Protein AF-A0ABD0R7Y5-F1 (afdb_monomer)

Structure (mmCIF, N/CA/C/O backbone):
data_AF-A0ABD0R7Y5-F1
#
_entry.id   AF-A0ABD0R7Y5-F1
#
loop_
_atom_site.group_PDB
_atom_site.id
_atom_site.type_symbol
_atom_site.label_atom_id
_atom_site.label_alt_id
_atom_site.label_comp_id
_atom_site.label_asym_id
_atom_site.label_entity_id
_atom_site.label_seq_id
_atom_site.pdbx_PDB_ins_code
_atom_site.Cartn_x
_atom_site.Cartn_y
_atom_site.Cartn_z
_atom_site.occupancy
_atom_site.B_iso_or_equiv
_atom_site.auth_seq_id
_atom_site.auth_comp_id
_atom_site.auth_asym_id
_atom_site.auth_atom_id
_atom_site.pdbx_PDB_model_num
ATOM 1 N N . MET A 1 1 ? -2.693 22.909 4.724 1.00 31.03 1 MET A N 1
ATOM 2 C CA . MET A 1 1 ? -2.294 21.486 4.750 1.00 31.03 1 MET A CA 1
ATOM 3 C C . MET A 1 1 ? -2.028 21.067 3.319 1.00 31.03 1 MET A C 1
ATOM 5 O O . MET A 1 1 ? -2.955 21.069 2.522 1.00 31.03 1 MET A O 1
ATOM 9 N N . VAL A 1 2 ? -0.765 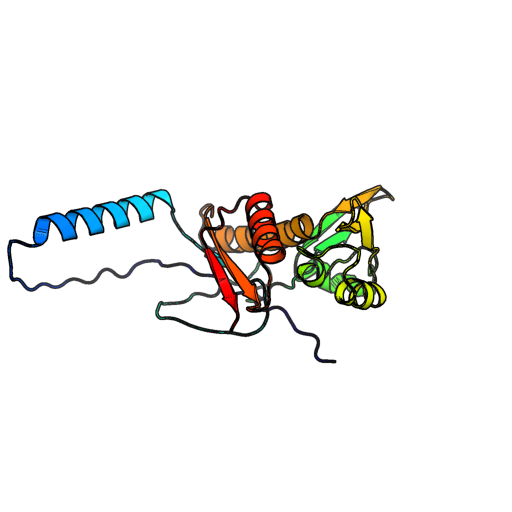20.847 2.959 1.00 23.42 2 VAL A N 1
ATOM 10 C CA . VAL A 1 2 ? -0.391 20.452 1.596 1.00 23.42 2 VAL A CA 1
ATOM 11 C C . VAL A 1 2 ? -0.684 18.961 1.480 1.00 23.42 2 VAL A C 1
ATOM 13 O O . VAL A 1 2 ? -0.036 18.155 2.142 1.00 23.42 2 VAL A O 1
ATOM 16 N N . SER A 1 3 ? -1.711 18.594 0.716 1.00 29.61 3 SER A N 1
ATOM 17 C CA . SER A 1 3 ? -1.984 17.199 0.376 1.00 29.61 3 SER A CA 1
ATOM 18 C C . SER A 1 3 ? -0.812 16.684 -0.459 1.00 29.61 3 SER A C 1
ATOM 20 O O . SER A 1 3 ? -0.701 17.015 -1.640 1.00 29.61 3 SER A O 1
ATOM 22 N N . GLY A 1 4 ? 0.099 15.941 0.166 1.00 29.80 4 GLY A N 1
ATOM 23 C CA . GLY A 1 4 ? 1.242 15.339 -0.511 1.00 29.80 4 GLY A CA 1
ATOM 24 C C . GLY A 1 4 ? 0.761 14.291 -1.507 1.00 29.80 4 GLY A C 1
ATOM 25 O O . GLY A 1 4 ? 0.427 13.173 -1.132 1.00 29.80 4 GLY A O 1
ATOM 26 N N . THR A 1 5 ? 0.692 14.654 -2.784 1.00 31.36 5 THR A N 1
ATOM 27 C CA . THR A 1 5 ? 0.489 13.705 -3.879 1.00 31.36 5 THR A CA 1
ATOM 28 C C . THR A 1 5 ? 1.728 12.826 -4.009 1.00 31.36 5 THR A C 1
ATOM 30 O O . THR A 1 5 ? 2.802 13.317 -4.350 1.00 31.36 5 THR A O 1
ATOM 33 N N . SER A 1 6 ? 1.577 11.532 -3.726 1.00 34.62 6 SER A N 1
ATOM 34 C CA . SER A 1 6 ? 2.588 10.497 -3.972 1.00 34.62 6 SER A CA 1
ATOM 35 C C . SER A 1 6 ? 2.872 10.415 -5.475 1.00 34.62 6 SER A C 1
ATOM 37 O O . SER A 1 6 ? 1.928 10.379 -6.266 1.00 34.62 6 SER A O 1
ATOM 39 N N . CYS A 1 7 ? 4.145 10.438 -5.867 1.00 32.78 7 CYS A N 1
ATOM 40 C CA . CYS A 1 7 ? 4.607 10.511 -7.253 1.00 32.78 7 CYS A CA 1
ATOM 41 C C . CYS A 1 7 ? 5.464 9.274 -7.529 1.00 32.78 7 CYS A C 1
ATOM 43 O O . CYS A 1 7 ? 6.336 8.970 -6.727 1.00 32.78 7 CYS A O 1
ATOM 45 N N . TRP A 1 8 ? 5.210 8.552 -8.621 1.00 34.47 8 TRP A N 1
ATOM 46 C CA . TRP A 1 8 ? 5.805 7.233 -8.833 1.00 34.47 8 TRP A CA 1
ATOM 47 C C . TRP A 1 8 ? 6.742 7.228 -10.022 1.00 34.47 8 TRP A C 1
ATOM 49 O O . TRP A 1 8 ? 6.426 7.778 -11.075 1.00 34.47 8 TRP A O 1
ATOM 59 N N . TRP A 1 9 ? 7.870 6.548 -9.864 1.00 32.97 9 TRP A N 1
ATOM 60 C CA . TRP A 1 9 ? 8.909 6.464 -10.880 1.00 32.97 9 TRP A CA 1
ATOM 61 C C . TRP A 1 9 ? 9.215 5.008 -11.187 1.00 32.97 9 TRP A C 1
ATOM 63 O O . TRP A 1 9 ? 9.206 4.177 -10.284 1.00 32.97 9 TRP A O 1
ATOM 73 N N . PHE A 1 10 ? 9.466 4.735 -12.468 1.00 36.47 10 PHE A N 1
ATOM 74 C CA . PHE A 1 10 ? 9.812 3.428 -13.018 1.00 36.47 10 PHE A CA 1
ATOM 75 C C . PHE A 1 10 ? 11.230 3.456 -13.592 1.00 36.47 10 PHE A C 1
ATOM 77 O O . PHE A 1 10 ? 11.674 4.485 -14.102 1.00 36.47 10 PHE A O 1
ATOM 84 N N . PHE A 1 11 ? 11.914 2.310 -13.553 1.00 39.03 11 PHE A N 1
ATOM 85 C CA . PHE A 1 11 ? 13.245 2.130 -14.137 1.00 39.03 11 PHE A CA 1
ATOM 86 C C . PHE A 1 11 ? 13.217 0.966 -15.118 1.00 39.03 11 PHE A C 1
ATOM 88 O O . PHE A 1 11 ? 12.662 -0.087 -14.815 1.00 39.03 11 PHE A O 1
ATOM 95 N N . THR A 1 12 ? 13.840 1.154 -16.275 1.00 34.69 12 THR A N 1
ATOM 96 C CA . THR A 1 12 ? 14.158 0.090 -17.227 1.00 34.69 12 THR A CA 1
ATOM 97 C C . THR A 1 12 ? 15.485 0.467 -17.877 1.00 34.69 12 THR A C 1
ATOM 99 O O . THR A 1 12 ? 15.561 1.516 -18.516 1.00 34.69 12 THR A O 1
ATOM 102 N N . GLU A 1 13 ? 16.529 -0.342 -17.716 1.00 34.38 13 GLU A N 1
ATOM 103 C CA . GLU A 1 13 ? 17.720 -0.239 -18.565 1.00 34.38 13 GLU A CA 1
ATOM 104 C C . GLU A 1 13 ? 17.516 -1.135 -19.785 1.00 34.38 13 GLU A C 1
ATOM 106 O O . GLU A 1 13 ? 17.575 -2.353 -19.641 1.00 34.38 13 GLU A O 1
ATOM 111 N N . ASP A 1 14 ? 17.306 -0.540 -20.963 1.00 34.53 14 ASP A N 1
ATOM 112 C CA . ASP A 1 14 ? 17.469 -1.232 -22.245 1.00 34.53 14 ASP A CA 1
ATOM 113 C C . ASP A 1 14 ? 18.439 -0.450 -23.158 1.00 34.53 14 ASP A C 1
ATOM 115 O O . ASP A 1 14 ? 18.259 0.734 -23.449 1.00 34.53 14 ASP A O 1
ATOM 119 N N . ASP A 1 15 ? 19.494 -1.180 -23.528 1.00 36.75 15 ASP A N 1
ATOM 120 C CA . ASP A 1 15 ? 20.427 -1.124 -24.657 1.00 36.75 15 ASP A CA 1
ATOM 121 C C . ASP A 1 15 ? 20.880 0.205 -25.292 1.00 36.75 15 ASP A C 1
ATOM 123 O O . ASP A 1 15 ? 20.160 0.881 -26.027 1.00 36.75 15 ASP A O 1
ATOM 127 N N . LYS A 1 16 ? 22.204 0.419 -25.227 1.00 30.75 16 LYS A N 1
ATOM 128 C CA . LYS A 1 16 ? 22.979 0.948 -26.358 1.00 30.75 16 LYS A CA 1
ATOM 129 C C . LYS A 1 16 ? 24.201 0.071 -26.638 1.00 30.75 16 LYS A C 1
ATOM 131 O O . LYS A 1 16 ? 25.134 0.007 -25.843 1.00 30.75 16 LYS A O 1
ATOM 136 N N . LYS A 1 17 ? 24.188 -0.575 -27.808 1.00 40.91 17 LYS A N 1
ATOM 137 C CA . LYS A 1 17 ? 25.394 -0.990 -28.533 1.00 40.91 17 LYS A CA 1
ATOM 138 C C . LYS A 1 17 ? 26.011 0.256 -29.160 1.00 40.91 17 LYS A C 1
ATOM 140 O O . LYS A 1 17 ? 25.342 0.880 -29.973 1.00 40.91 17 LYS A O 1
ATOM 145 N N . GLU A 1 18 ? 27.276 0.538 -28.873 1.00 31.30 18 GLU A N 1
ATOM 146 C CA . GLU A 1 18 ? 28.180 1.099 -29.878 1.00 31.30 18 GLU A CA 1
ATOM 147 C C . GLU A 1 18 ? 29.636 0.785 -29.515 1.00 31.30 18 GLU A C 1
ATOM 149 O O . GLU A 1 18 ? 30.059 0.879 -28.364 1.00 31.30 18 GLU A O 1
ATOM 154 N N . SER A 1 19 ? 30.348 0.293 -30.517 1.00 35.12 19 SER A N 1
ATOM 155 C CA . SER A 1 19 ? 31.744 -0.126 -30.538 1.00 35.12 19 SER A CA 1
ATOM 156 C C . SER A 1 19 ? 32.691 1.073 -30.602 1.00 35.12 19 SER A C 1
ATOM 158 O O . SER A 1 19 ? 32.447 1.965 -31.403 1.00 35.12 19 SER A O 1
ATOM 160 N N . ASP A 1 20 ? 33.808 1.062 -29.864 1.00 35.31 20 ASP A N 1
ATOM 161 C CA . ASP A 1 20 ? 35.137 0.879 -30.475 1.00 35.31 20 ASP A CA 1
ATOM 162 C C . ASP A 1 20 ? 36.317 0.911 -29.481 1.00 35.31 20 ASP A C 1
ATOM 164 O O . ASP A 1 20 ? 36.283 1.519 -28.415 1.00 35.31 20 ASP A O 1
ATOM 168 N N . LYS A 1 21 ? 37.355 0.163 -29.876 1.00 36.22 21 LYS A N 1
ATOM 169 C CA . LYS A 1 21 ? 38.576 -0.276 -29.171 1.00 36.22 21 LYS A CA 1
ATOM 170 C C . LYS A 1 21 ? 39.539 0.841 -28.727 1.00 36.22 21 LYS A C 1
ATOM 172 O O . LYS A 1 21 ? 39.742 1.794 -29.475 1.00 36.22 21 LYS A O 1
ATOM 177 N N . LYS A 1 22 ? 40.362 0.551 -27.701 1.00 29.86 22 LYS A N 1
ATOM 178 C CA . LYS A 1 22 ? 41.829 0.346 -27.849 1.00 29.86 22 LYS A CA 1
ATOM 179 C C . LYS A 1 22 ? 42.480 -0.273 -26.601 1.00 29.86 22 LYS A C 1
ATOM 181 O O . LYS A 1 22 ? 41.845 -0.427 -25.572 1.00 29.86 22 LYS A O 1
ATOM 186 N N . GLU A 1 23 ? 43.711 -0.725 -26.795 1.00 38.16 23 GLU A N 1
ATOM 187 C CA . GLU A 1 23 ? 44.364 -1.927 -26.269 1.00 38.16 23 GLU A CA 1
ATOM 188 C C . GLU A 1 23 ? 45.605 -1.582 -25.423 1.00 38.16 23 GLU A C 1
ATOM 190 O O . GLU A 1 23 ? 46.399 -0.767 -25.879 1.00 38.16 23 GLU A O 1
ATOM 195 N N . SER A 1 24 ? 45.747 -2.223 -24.247 1.00 30.67 24 SER A N 1
ATOM 196 C CA . SER A 1 24 ? 46.958 -2.493 -23.414 1.00 30.67 24 SER A CA 1
ATOM 197 C C . SER A 1 24 ? 46.477 -2.670 -21.954 1.00 30.67 24 SER A C 1
ATOM 199 O O . SER A 1 24 ? 45.794 -1.779 -21.472 1.00 30.67 24 SER A O 1
ATOM 201 N N . ASP A 1 25 ? 46.668 -3.734 -21.167 1.00 36.53 25 ASP A N 1
ATOM 202 C CA . ASP A 1 25 ? 47.783 -4.668 -21.024 1.00 36.53 25 ASP A CA 1
ATOM 203 C C . ASP A 1 25 ? 47.334 -6.036 -20.448 1.00 36.53 25 ASP A C 1
ATOM 205 O O . ASP A 1 25 ? 46.462 -6.165 -19.591 1.00 36.53 25 ASP A O 1
ATOM 209 N N . LYS A 1 26 ? 47.979 -7.104 -20.923 1.00 42.06 26 LYS A N 1
ATOM 210 C CA . LYS A 1 26 ? 47.535 -8.513 -20.881 1.00 42.06 26 LYS A CA 1
ATOM 211 C C . LYS A 1 26 ? 47.783 -9.293 -19.569 1.00 42.06 26 LYS A C 1
ATOM 213 O O . LYS A 1 26 ? 48.017 -10.500 -19.620 1.00 42.06 26 LYS A O 1
ATOM 218 N N . LYS A 1 27 ? 47.741 -8.665 -18.387 1.00 37.62 27 LYS A N 1
ATOM 219 C CA . LYS A 1 27 ? 47.906 -9.393 -17.097 1.00 37.62 27 LYS A CA 1
ATOM 220 C C . LYS A 1 27 ? 46.841 -9.143 -16.020 1.00 37.62 27 LYS A C 1
ATOM 222 O O . LYS A 1 27 ? 46.818 -9.887 -15.044 1.00 37.62 27 LYS A O 1
ATOM 227 N N . GLU A 1 28 ? 45.904 -8.218 -16.232 1.00 45.22 28 GLU A N 1
ATOM 228 C CA . GLU A 1 28 ? 44.695 -8.038 -15.397 1.00 45.22 28 GLU A CA 1
ATOM 229 C C . GLU A 1 28 ? 43.442 -8.734 -15.968 1.00 45.22 28 GLU A C 1
ATOM 231 O O . GLU A 1 28 ? 42.423 -8.867 -15.288 1.00 45.22 28 GLU A O 1
ATOM 236 N N . SER A 1 29 ? 43.546 -9.278 -17.186 1.00 46.25 29 SER A N 1
ATOM 237 C CA . SER A 1 29 ? 42.409 -9.736 -17.995 1.00 46.25 29 SER A CA 1
ATOM 238 C C . SER A 1 29 ? 41.570 -10.850 -17.363 1.00 46.25 29 SER A C 1
ATOM 240 O O . SER A 1 29 ? 40.370 -10.909 -17.590 1.00 46.25 29 SER A O 1
ATOM 242 N N . GLY A 1 30 ? 42.160 -11.727 -16.545 1.00 43.72 30 GLY A N 1
ATOM 243 C CA . GLY A 1 30 ? 41.439 -12.869 -15.969 1.00 43.72 30 GLY A CA 1
ATOM 244 C C . GLY A 1 30 ? 40.433 -12.505 -14.870 1.00 43.72 30 GLY A C 1
ATOM 245 O O . GLY A 1 30 ? 39.438 -13.206 -14.714 1.00 43.72 30 GLY A O 1
ATOM 246 N N . LYS A 1 31 ? 40.677 -11.422 -14.116 1.00 44.25 31 LYS A N 1
ATOM 247 C CA . LYS A 1 31 ? 39.781 -10.963 -13.035 1.00 44.25 31 LYS A CA 1
ATOM 248 C C . LYS A 1 31 ? 38.692 -10.028 -13.552 1.00 44.25 31 LYS A C 1
ATOM 250 O O . LYS A 1 31 ? 37.565 -10.071 -13.069 1.00 44.25 31 LYS A O 1
ATOM 255 N N . GLU A 1 32 ? 39.022 -9.208 -14.545 1.00 53.88 32 GLU A N 1
ATOM 256 C CA . GLU A 1 32 ? 38.047 -8.348 -15.216 1.00 53.88 32 GLU A CA 1
ATOM 257 C C . GLU A 1 32 ? 37.047 -9.178 -16.023 1.00 53.88 32 GLU A C 1
ATOM 259 O O . GLU A 1 32 ? 35.838 -9.001 -15.903 1.00 53.88 32 GLU A O 1
ATOM 264 N N . GLU A 1 33 ? 37.528 -10.150 -16.797 1.00 56.53 33 GLU A N 1
ATOM 265 C CA . GLU A 1 33 ? 36.671 -10.971 -17.649 1.00 56.53 33 GLU A CA 1
ATOM 266 C C . GLU A 1 33 ? 35.751 -11.886 -16.827 1.00 56.53 33 GLU A C 1
ATOM 268 O O . GLU A 1 33 ? 34.598 -12.071 -17.211 1.00 56.53 33 GLU A O 1
ATOM 273 N N . SER A 1 34 ? 36.194 -12.387 -15.662 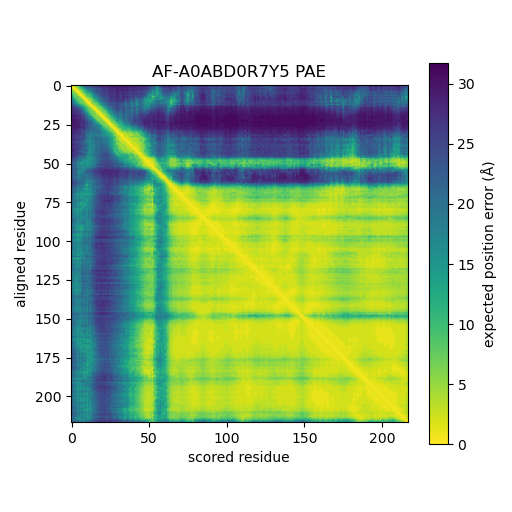1.00 53.38 34 SER A N 1
ATOM 274 C CA . SER A 1 34 ? 35.329 -13.124 -14.726 1.00 53.38 34 SER A CA 1
ATOM 275 C C . SER A 1 34 ? 34.261 -12.232 -14.098 1.00 53.38 34 SER A C 1
ATOM 277 O O . SER A 1 34 ? 33.113 -12.657 -13.993 1.00 53.38 34 SER A O 1
ATOM 279 N N . TYR A 1 35 ? 34.612 -10.990 -13.750 1.00 62.66 35 TYR A N 1
ATOM 280 C CA . TYR A 1 35 ? 33.683 -10.010 -13.191 1.00 62.66 35 TYR A CA 1
ATOM 281 C C . TYR A 1 35 ? 32.591 -9.626 -14.197 1.00 62.66 35 TYR A C 1
ATOM 283 O O . TYR A 1 35 ? 31.408 -9.708 -13.877 1.00 62.66 35 TYR A O 1
ATOM 291 N N . TYR A 1 36 ? 32.953 -9.320 -15.449 1.00 57.78 36 TYR A N 1
ATOM 292 C CA . TYR A 1 36 ? 31.971 -9.027 -16.501 1.00 57.78 36 TYR A CA 1
ATOM 293 C C . TYR A 1 36 ? 31.122 -10.251 -16.884 1.00 57.78 36 TYR A C 1
ATOM 295 O O . TYR A 1 36 ? 29.976 -10.100 -17.316 1.00 57.78 36 TYR A O 1
ATOM 303 N N . LYS A 1 37 ? 31.646 -11.474 -16.720 1.00 55.09 37 LYS A N 1
ATOM 304 C CA . LYS A 1 37 ? 30.872 -12.715 -16.893 1.00 55.09 37 LYS A CA 1
ATOM 305 C C . LYS A 1 37 ? 29.881 -12.926 -15.753 1.00 55.09 37 LYS A C 1
ATOM 307 O O . LYS A 1 37 ? 28.731 -13.254 -16.025 1.00 55.09 37 LYS A O 1
ATOM 312 N N . GLU A 1 38 ? 30.301 -12.712 -14.508 1.00 59.19 38 GLU A N 1
ATOM 313 C CA . GLU A 1 38 ? 29.428 -12.769 -13.333 1.00 59.19 38 GLU A CA 1
ATOM 314 C C . GLU A 1 38 ? 28.364 -11.672 -13.362 1.00 59.19 38 GLU A C 1
ATOM 316 O O . GLU A 1 38 ? 27.210 -11.963 -13.063 1.00 59.19 38 GLU A O 1
ATOM 321 N N . GLU A 1 39 ? 28.686 -10.446 -13.783 1.00 60.38 39 GLU A N 1
ATOM 322 C CA . GLU A 1 39 ? 27.694 -9.380 -13.966 1.00 60.38 39 GLU A CA 1
ATOM 323 C C . GLU A 1 39 ? 26.684 -9.710 -15.064 1.00 60.38 39 GLU A C 1
ATOM 325 O O . GLU A 1 39 ? 25.483 -9.549 -14.848 1.00 60.38 39 GLU A O 1
ATOM 330 N N . ARG A 1 40 ? 27.129 -10.213 -16.225 1.00 57.91 40 ARG A N 1
ATOM 331 C CA . ARG A 1 40 ? 26.213 -10.657 -17.290 1.00 57.91 40 ARG A CA 1
ATOM 332 C C . ARG A 1 40 ? 25.327 -11.810 -16.832 1.00 57.91 40 ARG A C 1
ATOM 334 O O . ARG A 1 40 ? 24.125 -11.761 -17.062 1.00 57.91 40 ARG A O 1
ATOM 341 N N . TYR A 1 41 ? 25.895 -12.787 -16.131 1.00 57.62 41 TYR A N 1
ATOM 342 C CA . TYR A 1 41 ? 25.150 -13.913 -15.570 1.00 57.62 41 TYR A CA 1
ATOM 343 C C . TYR A 1 41 ? 24.145 -13.449 -14.506 1.00 57.62 41 TYR A C 1
ATOM 345 O O . TYR A 1 41 ? 22.991 -13.865 -14.498 1.00 57.62 41 TYR A O 1
ATOM 353 N N . ARG A 1 42 ? 24.535 -12.501 -13.649 1.00 57.12 42 ARG A N 1
ATOM 354 C CA . ARG A 1 42 ? 23.648 -11.880 -12.660 1.00 57.12 42 ARG A CA 1
ATOM 355 C C . ARG A 1 42 ? 22.549 -11.051 -13.331 1.00 57.12 42 ARG A C 1
ATOM 357 O O . ARG A 1 42 ? 21.419 -11.071 -12.858 1.00 57.12 42 ARG A O 1
ATOM 364 N N . LYS A 1 43 ? 22.837 -10.381 -14.450 1.00 52.91 43 LYS A N 1
ATOM 365 C CA . LYS A 1 43 ? 21.851 -9.643 -15.255 1.00 52.91 43 LYS A CA 1
ATOM 366 C C . LYS A 1 43 ? 20.858 -10.586 -15.947 1.00 52.91 43 LYS A C 1
ATOM 368 O O . LYS A 1 43 ? 19.664 -10.303 -15.935 1.00 52.91 43 LYS A O 1
ATOM 373 N N . GLU A 1 44 ? 21.313 -11.732 -16.455 1.00 57.09 44 GLU A N 1
ATOM 374 C CA . GLU A 1 44 ? 20.438 -12.797 -16.972 1.00 57.09 44 GLU A CA 1
ATOM 375 C C . GLU A 1 44 ? 19.565 -13.427 -15.874 1.00 57.09 44 GLU A C 1
ATOM 377 O O . GLU A 1 44 ? 18.389 -13.691 -16.110 1.00 57.09 44 GLU A O 1
ATOM 382 N N . ILE A 1 45 ? 20.100 -13.615 -14.661 1.00 58.47 45 ILE A N 1
ATOM 383 C CA . ILE A 1 45 ? 19.363 -14.202 -13.527 1.00 58.47 45 ILE A CA 1
ATOM 384 C C . ILE A 1 45 ? 18.299 -13.252 -12.966 1.00 58.47 45 ILE A C 1
ATOM 386 O O . ILE A 1 45 ? 17.214 -13.689 -12.578 1.00 58.47 45 ILE A O 1
ATOM 390 N N . VAL A 1 46 ? 18.608 -11.958 -12.876 1.00 60.28 46 VAL A N 1
ATOM 391 C CA . VAL A 1 46 ? 17.727 -10.964 -12.245 1.00 60.28 46 VAL A CA 1
ATOM 392 C C . VAL A 1 46 ? 16.702 -10.408 -13.250 1.00 60.28 46 VAL A C 1
ATOM 394 O O . VAL A 1 46 ? 15.595 -10.026 -12.865 1.00 60.28 46 VAL A O 1
ATOM 397 N N . GLY A 1 47 ? 17.006 -10.426 -14.550 1.00 67.38 47 GLY A N 1
ATOM 398 C CA . GLY A 1 47 ? 16.123 -9.884 -15.581 1.00 67.38 47 GLY A CA 1
ATOM 399 C C . GLY A 1 47 ? 15.913 -8.372 -15.435 1.00 67.38 47 GLY A C 1
ATOM 400 O O . GLY A 1 47 ? 16.732 -7.661 -14.853 1.00 67.38 47 GLY A O 1
ATOM 401 N N . THR A 1 48 ? 14.812 -7.850 -15.982 1.00 74.81 48 THR A N 1
ATOM 402 C CA . THR A 1 48 ? 14.498 -6.417 -15.884 1.00 74.81 48 THR A CA 1
ATOM 403 C C . THR A 1 48 ? 14.079 -6.050 -14.464 1.00 74.81 48 THR A C 1
ATOM 405 O O . THR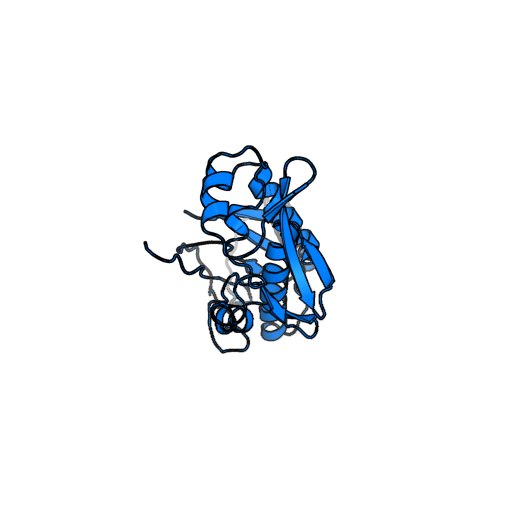 A 1 48 ? 13.058 -6.524 -13.965 1.00 74.81 48 THR A O 1
ATOM 408 N N . VAL A 1 49 ? 14.869 -5.180 -13.835 1.00 75.94 49 VAL A N 1
ATOM 409 C CA . VAL A 1 49 ? 14.588 -4.605 -12.518 1.00 75.94 49 VAL A CA 1
ATOM 410 C C . VAL A 1 49 ? 13.853 -3.289 -12.698 1.00 75.94 49 VAL A C 1
ATOM 412 O O . VAL A 1 49 ? 14.326 -2.416 -13.424 1.00 75.94 49 VAL A O 1
ATOM 415 N N . ILE A 1 50 ? 12.738 -3.130 -11.991 1.00 77.50 50 ILE A N 1
ATOM 416 C CA . ILE A 1 50 ? 12.041 -1.845 -11.899 1.00 77.50 50 ILE A CA 1
ATOM 417 C C . ILE A 1 50 ? 12.382 -1.168 -10.575 1.00 77.50 50 ILE A C 1
ATOM 419 O O . ILE A 1 50 ? 12.403 -1.807 -9.530 1.00 77.50 50 ILE A O 1
ATOM 423 N N . GLY A 1 51 ? 12.649 0.131 -10.576 1.00 76.50 51 GLY A N 1
ATOM 424 C CA . GLY A 1 51 ? 12.551 0.900 -9.340 1.00 76.50 51 GLY A CA 1
ATOM 425 C C . GLY A 1 51 ? 11.114 1.372 -9.178 1.00 76.50 51 GLY A C 1
ATOM 426 O O . GLY A 1 51 ? 10.465 1.686 -10.171 1.00 76.50 51 GLY A O 1
ATOM 427 N N . ILE A 1 52 ? 10.620 1.357 -7.949 1.00 73.56 52 ILE A N 1
ATOM 428 C CA . ILE A 1 52 ? 9.289 1.813 -7.574 1.00 73.56 52 ILE A CA 1
ATOM 429 C C . ILE A 1 52 ? 9.488 2.845 -6.473 1.00 73.56 52 ILE A C 1
ATOM 431 O O . ILE A 1 52 ? 9.929 2.509 -5.370 1.00 73.56 52 ILE A O 1
ATOM 435 N N . ASP A 1 53 ? 9.187 4.101 -6.790 1.00 74.31 53 ASP A N 1
ATOM 436 C CA . ASP A 1 53 ? 9.202 5.159 -5.786 1.00 74.31 53 ASP A CA 1
ATOM 437 C C . ASP A 1 53 ? 7.931 5.094 -4.937 1.00 74.31 53 ASP A C 1
ATOM 439 O O . ASP A 1 53 ? 6.844 5.348 -5.443 1.00 74.31 53 ASP A O 1
ATOM 443 N N . LEU A 1 54 ? 8.067 4.724 -3.666 1.00 61.12 54 LEU A N 1
ATOM 444 C CA . LEU A 1 54 ? 6.970 4.587 -2.717 1.00 61.12 54 LEU A CA 1
ATOM 445 C C . LEU A 1 54 ? 6.745 5.868 -1.892 1.00 61.12 54 LEU A C 1
ATOM 447 O O . LEU A 1 54 ? 6.056 5.797 -0.870 1.00 61.12 54 LEU A O 1
ATOM 451 N N . GLY A 1 55 ? 7.274 7.039 -2.281 1.00 43.88 55 GLY A N 1
ATOM 452 C CA . GLY A 1 55 ? 7.028 8.307 -1.580 1.00 43.88 55 GLY A CA 1
ATOM 453 C C . GLY A 1 55 ? 7.157 9.606 -2.377 1.00 43.88 55 GLY A C 1
ATOM 454 O O . GLY A 1 55 ? 6.797 9.685 -3.547 1.00 43.88 55 GLY A O 1
ATOM 455 N N . THR A 1 56 ? 7.434 10.694 -1.657 1.00 38.84 56 THR A N 1
ATOM 456 C CA . THR A 1 56 ? 7.153 12.071 -2.092 1.00 38.84 56 THR A CA 1
ATOM 457 C C . THR A 1 56 ? 8.442 12.847 -2.314 1.00 38.84 56 THR A C 1
ATOM 459 O O . THR A 1 56 ? 9.054 13.294 -1.348 1.00 38.84 56 THR A O 1
ATOM 462 N N . THR A 1 57 ? 8.692 13.171 -3.588 1.00 30.92 57 THR A N 1
ATOM 463 C CA . THR A 1 57 ? 9.565 14.252 -4.100 1.00 30.92 57 THR A CA 1
ATOM 464 C C . THR A 1 57 ? 10.988 13.815 -4.506 1.00 30.92 57 THR A C 1
ATOM 466 O O . THR A 1 57 ? 11.893 13.758 -3.691 1.00 30.92 57 THR A O 1
ATOM 469 N N . TYR A 1 58 ? 11.126 13.548 -5.817 1.00 28.83 58 TYR A N 1
ATOM 470 C CA . TYR A 1 58 ? 12.287 13.549 -6.739 1.00 28.83 58 TYR A CA 1
ATOM 471 C C . TYR A 1 58 ? 13.731 13.353 -6.217 1.00 28.83 58 TYR A C 1
ATOM 473 O O . TYR A 1 58 ? 14.191 14.144 -5.402 1.00 28.83 58 TYR A O 1
ATOM 481 N N . SER A 1 59 ? 14.516 12.463 -6.870 1.00 26.53 59 SER A N 1
ATOM 482 C CA . SER A 1 59 ? 15.971 12.624 -7.171 1.00 26.53 59 SER A CA 1
ATOM 483 C C . SER A 1 59 ? 16.559 11.540 -8.119 1.00 26.53 59 SER A C 1
ATOM 485 O O . SER A 1 59 ? 16.013 10.450 -8.233 1.00 26.53 59 SER A O 1
ATOM 487 N N . TRP A 1 60 ? 17.671 11.869 -8.807 1.00 27.09 60 TRP A N 1
ATOM 488 C CA . TRP A 1 60 ? 18.223 11.351 -10.094 1.00 27.09 60 TRP A CA 1
ATOM 489 C C . TRP A 1 60 ? 19.580 10.607 -9.979 1.00 27.09 60 TRP A C 1
ATOM 491 O O . TRP A 1 60 ? 20.365 11.016 -9.130 1.00 27.09 60 TRP A O 1
ATOM 501 N N . VAL A 1 61 ? 19.926 9.677 -10.912 1.00 24.12 61 VAL A N 1
ATOM 502 C CA . VAL A 1 61 ? 21.306 9.361 -11.429 1.00 24.12 61 VAL A CA 1
ATOM 503 C C . VAL A 1 61 ? 21.259 8.799 -12.884 1.00 24.12 61 VAL A C 1
ATOM 505 O O . VAL A 1 61 ? 20.290 8.147 -13.258 1.00 24.12 61 VAL A O 1
ATOM 508 N N . HIS A 1 62 ? 22.301 9.075 -13.694 1.00 28.42 62 HIS A N 1
ATOM 509 C CA . HIS A 1 62 ? 22.514 8.795 -15.133 1.00 28.42 62 HIS A CA 1
ATOM 510 C C . HIS A 1 62 ? 21.988 7.457 -15.708 1.00 28.42 62 HIS A C 1
ATOM 512 O O . HIS A 1 62 ? 22.537 6.390 -15.455 1.00 28.42 62 HIS A O 1
ATOM 518 N N . GLY A 1 63 ? 21.020 7.582 -16.621 1.00 38.88 63 GLY A N 1
ATOM 519 C CA . GLY A 1 63 ? 20.485 6.573 -17.541 1.00 38.88 63 GLY A CA 1
ATOM 520 C C . GLY A 1 63 ? 19.328 7.200 -18.336 1.00 38.88 63 GLY A C 1
ATOM 521 O O . GLY A 1 63 ? 18.803 8.235 -17.919 1.00 38.88 63 GLY A O 1
ATOM 522 N N . ILE A 1 64 ? 18.915 6.641 -19.483 1.00 45.22 64 ILE A N 1
ATOM 523 C CA . ILE A 1 64 ? 17.675 7.104 -20.140 1.00 45.22 64 ILE A CA 1
ATOM 524 C C . ILE A 1 64 ? 16.500 6.584 -19.306 1.00 45.22 64 ILE A C 1
ATOM 526 O O . ILE A 1 64 ? 16.051 5.454 -19.475 1.00 45.22 64 ILE A O 1
ATOM 530 N N . ILE A 1 65 ? 16.024 7.405 -18.371 1.00 56.91 65 ILE A N 1
ATOM 531 C CA . ILE A 1 65 ? 14.874 7.076 -17.528 1.00 56.91 65 ILE A CA 1
ATOM 532 C C . ILE A 1 65 ? 13.608 7.214 -18.370 1.00 56.91 65 ILE A C 1
ATOM 534 O O . ILE A 1 65 ? 13.286 8.304 -18.852 1.00 56.91 65 ILE A O 1
ATOM 538 N N . LYS A 1 66 ? 12.861 6.117 -18.521 1.00 65.12 66 LYS A N 1
ATOM 539 C CA . LYS A 1 66 ? 11.533 6.148 -19.131 1.00 65.12 66 LYS A CA 1
ATOM 540 C C . LYS A 1 66 ? 10.463 5.950 -18.067 1.00 65.12 66 LYS A C 1
ATOM 542 O O . LYS A 1 66 ? 10.309 4.875 -17.502 1.00 65.12 66 LYS A O 1
ATOM 547 N N . ILE A 1 67 ? 9.716 7.020 -17.813 1.00 72.88 67 ILE A N 1
ATOM 548 C CA . ILE A 1 67 ? 8.580 7.003 -16.894 1.00 72.88 67 ILE A CA 1
ATOM 549 C C . ILE A 1 67 ? 7.422 6.297 -17.597 1.00 72.88 67 ILE A C 1
ATOM 551 O O . ILE A 1 67 ? 6.958 6.760 -18.643 1.00 72.88 67 ILE A O 1
ATOM 555 N N . ILE A 1 68 ? 6.976 5.180 -17.032 1.00 76.44 68 ILE A N 1
ATOM 556 C CA . ILE A 1 68 ? 5.878 4.390 -17.584 1.00 76.44 68 ILE A CA 1
ATOM 557 C C . ILE A 1 68 ? 4.558 5.036 -17.160 1.00 76.44 68 ILE A C 1
ATOM 559 O O . ILE A 1 68 ? 4.328 5.281 -15.977 1.00 76.44 68 ILE A O 1
ATOM 563 N N . ALA A 1 69 ? 3.710 5.348 -18.137 1.00 80.00 69 ALA A N 1
ATOM 564 C CA . ALA A 1 69 ? 2.358 5.819 -17.876 1.00 80.00 69 ALA A CA 1
ATOM 565 C C . ALA A 1 69 ? 1.446 4.636 -17.522 1.00 80.00 69 ALA A C 1
ATOM 567 O O . ALA A 1 69 ? 1.597 3.547 -18.075 1.00 80.00 69 ALA A O 1
ATOM 568 N N . ASN A 1 70 ? 0.500 4.860 -16.613 1.00 81.12 70 ASN A N 1
ATOM 569 C CA . ASN A 1 70 ? -0.541 3.897 -16.290 1.00 81.12 70 ASN A CA 1
ATOM 570 C C . ASN A 1 70 ? -1.577 3.783 -17.424 1.00 81.12 70 ASN A C 1
ATOM 572 O O . ASN A 1 70 ? -1.490 4.449 -18.458 1.00 81.12 70 ASN A O 1
ATOM 576 N N . ASP A 1 71 ? -2.575 2.932 -17.218 1.00 83.50 71 ASP A N 1
ATOM 577 C CA . ASP A 1 71 ? -3.690 2.690 -18.141 1.00 83.50 71 ASP A CA 1
ATOM 578 C C . ASP A 1 71 ? -4.536 3.937 -18.460 1.00 83.50 71 ASP A C 1
ATOM 580 O O . ASP A 1 71 ? -5.220 3.958 -19.480 1.00 83.50 71 ASP A O 1
ATOM 584 N N . GLN A 1 72 ? -4.465 4.984 -17.634 1.00 80.75 72 GLN A N 1
ATOM 585 C CA . GLN A 1 72 ? -5.100 6.286 -17.866 1.00 80.75 72 GLN A CA 1
ATOM 586 C C . GLN A 1 72 ? -4.165 7.309 -18.537 1.00 80.75 72 GLN A C 1
ATOM 588 O O . GLN A 1 72 ? -4.541 8.463 -18.727 1.00 80.75 72 GLN A O 1
ATOM 593 N N . GLY A 1 73 ? -2.934 6.921 -18.887 1.00 82.56 73 GLY A N 1
ATOM 594 C CA . GLY A 1 73 ? -1.923 7.822 -19.446 1.00 82.56 73 GLY A CA 1
ATOM 595 C C . GLY A 1 73 ? -1.214 8.694 -18.403 1.00 82.56 73 GLY A C 1
ATOM 596 O O . GLY A 1 73 ? -0.361 9.510 -18.764 1.00 82.56 73 GLY A O 1
ATOM 597 N N . ASN A 1 74 ? -1.505 8.510 -17.112 1.00 78.06 74 ASN A N 1
ATOM 598 C CA . ASN A 1 74 ? -0.870 9.255 -16.031 1.00 78.06 74 ASN A CA 1
ATOM 599 C C . ASN A 1 74 ? 0.478 8.631 -15.675 1.00 78.06 74 ASN A C 1
ATOM 601 O O . ASN A 1 74 ? 0.609 7.422 -15.513 1.00 78.06 74 ASN A O 1
ATOM 605 N N . ARG A 1 75 ? 1.495 9.466 -15.468 1.00 80.75 75 ARG A N 1
ATOM 606 C CA . ARG A 1 75 ? 2.822 9.024 -14.999 1.00 80.75 75 ARG A CA 1
ATOM 607 C C . ARG A 1 75 ? 2.882 8.768 -13.490 1.00 80.75 75 ARG A C 1
ATOM 609 O O . ARG A 1 75 ? 3.928 8.418 -12.967 1.00 80.75 75 ARG A O 1
ATOM 616 N N . ILE A 1 76 ? 1.772 8.993 -12.793 1.00 81.00 76 ILE A N 1
ATOM 617 C CA . ILE A 1 76 ? 1.633 8.934 -11.341 1.00 81.00 76 ILE A CA 1
ATOM 618 C C . ILE A 1 76 ? 0.324 8.204 -11.047 1.00 81.00 76 ILE A C 1
ATOM 620 O O . ILE A 1 76 ? -0.717 8.616 -11.549 1.00 81.00 76 ILE A O 1
ATOM 624 N N . THR A 1 77 ? 0.364 7.171 -10.207 1.00 81.75 77 THR A N 1
ATOM 625 C CA . THR A 1 77 ? -0.814 6.379 -9.822 1.00 81.75 77 THR A CA 1
ATOM 626 C C . THR A 1 77 ? -1.108 6.559 -8.334 1.00 81.75 77 THR A C 1
ATOM 628 O O . THR A 1 77 ? -0.369 6.023 -7.530 1.00 81.75 77 THR A O 1
ATOM 631 N N . PRO A 1 78 ? -2.159 7.262 -7.896 1.00 88.56 78 PRO A N 1
ATOM 632 C CA . PRO A 1 78 ? -2.407 7.506 -6.469 1.00 88.56 78 PRO A CA 1
ATOM 633 C C . PRO A 1 78 ? -2.287 6.251 -5.572 1.00 88.56 78 PRO A C 1
ATOM 635 O O . PRO A 1 78 ? -2.776 5.188 -5.944 1.00 88.56 78 PRO A O 1
ATOM 638 N N . SER A 1 79 ? -1.708 6.375 -4.366 1.00 90.31 79 SER A N 1
ATOM 639 C CA . SER A 1 79 ? -1.635 5.314 -3.333 1.00 90.31 79 SER A CA 1
ATOM 640 C C . SER A 1 79 ? -3.002 4.980 -2.712 1.00 90.31 79 SER A C 1
ATOM 642 O O . SER A 1 79 ? -3.176 5.068 -1.498 1.00 90.31 79 SER A O 1
ATOM 644 N N . TYR A 1 80 ? -3.994 4.671 -3.541 1.00 94.75 80 TYR A N 1
ATOM 645 C CA . TYR A 1 80 ? -5.380 4.472 -3.143 1.00 94.75 80 TYR A CA 1
ATOM 646 C C . TYR A 1 80 ? -5.794 3.047 -3.472 1.00 94.75 80 TYR A C 1
ATOM 648 O O . TYR A 1 80 ? -5.558 2.564 -4.581 1.00 94.75 80 TYR A O 1
ATOM 656 N N . VAL A 1 81 ? -6.429 2.389 -2.511 1.00 95.19 81 VAL A N 1
ATOM 657 C CA . VAL A 1 81 ? -7.031 1.066 -2.667 1.00 95.19 81 VAL A CA 1
ATOM 658 C C . VAL A 1 81 ? -8.441 1.147 -2.135 1.00 95.19 81 VAL A C 1
ATOM 660 O O . VAL A 1 81 ? -8.659 1.654 -1.040 1.00 95.19 81 VAL A O 1
ATOM 663 N N . ALA A 1 82 ? -9.402 0.634 -2.882 1.00 96.19 82 ALA A N 1
ATOM 664 C CA . ALA A 1 82 ? -10.773 0.630 -2.428 1.00 96.19 82 ALA A CA 1
ATOM 665 C C . ALA A 1 82 ? -11.524 -0.606 -2.902 1.00 96.19 82 ALA A C 1
ATOM 667 O O . ALA A 1 82 ? -11.126 -1.256 -3.868 1.00 96.19 82 ALA A O 1
ATOM 668 N N . PHE A 1 83 ? -12.619 -0.921 -2.224 1.00 95.00 83 PHE A N 1
ATOM 669 C CA . PHE A 1 83 ? -13.494 -2.026 -2.596 1.00 95.00 83 PHE A CA 1
ATOM 670 C C . PHE A 1 83 ? -14.885 -1.496 -2.922 1.00 95.00 83 PHE A C 1
ATOM 672 O O . PHE A 1 83 ? -15.412 -0.624 -2.227 1.00 95.00 83 PHE A O 1
ATOM 679 N N . THR A 1 84 ? -15.466 -1.978 -4.017 1.00 93.00 84 THR A N 1
ATOM 680 C CA . THR A 1 84 ? -16.846 -1.649 -4.387 1.00 93.00 84 THR A CA 1
ATOM 681 C C . THR A 1 84 ? -17.825 -2.509 -3.591 1.00 93.00 84 THR A C 1
ATOM 683 O O . THR A 1 84 ? -17.476 -3.580 -3.099 1.00 93.00 84 THR A O 1
ATOM 686 N N . ALA A 1 85 ? -19.098 -2.106 -3.536 1.00 89.44 85 ALA A N 1
ATOM 687 C CA . ALA A 1 85 ? -20.151 -2.902 -2.893 1.00 89.44 85 ALA A CA 1
ATOM 688 C C . ALA A 1 85 ? -20.323 -4.311 -3.506 1.00 89.44 85 ALA A C 1
ATOM 690 O O . ALA A 1 85 ? -20.835 -5.216 -2.848 1.00 89.44 85 ALA A O 1
ATOM 691 N N . LYS A 1 86 ? -19.879 -4.503 -4.757 1.00 89.81 86 LYS A N 1
ATOM 692 C CA . LYS A 1 86 ? -19.880 -5.792 -5.469 1.00 89.81 86 LYS A CA 1
ATOM 693 C C . LYS A 1 86 ? -18.630 -6.641 -5.189 1.00 89.81 86 LYS A C 1
ATOM 695 O O . LYS A 1 86 ? -18.530 -7.749 -5.701 1.00 89.81 86 LYS A O 1
ATOM 700 N N . GLY A 1 87 ? -17.685 -6.113 -4.415 1.00 90.12 87 GLY A N 1
ATOM 701 C CA . GLY A 1 87 ? -16.418 -6.750 -4.066 1.00 90.12 87 GLY A CA 1
ATOM 702 C C . GLY A 1 87 ? -15.320 -6.661 -5.115 1.00 90.12 87 GLY A C 1
ATOM 703 O O . GLY A 1 87 ? -14.329 -7.386 -5.054 1.00 90.12 87 GLY A O 1
ATOM 704 N N . GLU A 1 88 ? -15.458 -5.734 -6.059 1.00 92.88 88 GLU A N 1
ATOM 705 C CA . GLU A 1 88 ? -14.376 -5.403 -6.978 1.00 92.88 88 GLU A CA 1
ATOM 706 C C . GLU A 1 88 ? -13.326 -4.545 -6.267 1.00 92.88 88 GLU A C 1
ATOM 708 O O . GLU A 1 88 ? -13.661 -3.576 -5.581 1.00 92.88 88 GLU A O 1
ATOM 713 N N . ARG A 1 89 ? -12.049 -4.890 -6.444 1.00 94.88 89 ARG A N 1
ATOM 714 C CA . ARG A 1 89 ? -10.925 -4.124 -5.907 1.00 94.88 89 ARG A CA 1
ATOM 715 C C . ARG A 1 89 ? -10.465 -3.082 -6.922 1.00 94.88 89 ARG A C 1
ATOM 717 O O . ARG A 1 89 ? -9.988 -3.435 -7.996 1.00 94.88 89 ARG A O 1
ATOM 724 N N . LEU A 1 90 ? -10.517 -1.818 -6.526 1.00 94.69 90 LEU A N 1
ATOM 725 C CA . LEU A 1 90 ? -10.014 -0.675 -7.280 1.00 94.69 90 LEU A CA 1
ATOM 726 C C . LEU A 1 90 ? -8.679 -0.212 -6.695 1.00 94.69 90 LEU A C 1
ATOM 728 O O . LEU A 1 90 ? -8.502 -0.189 -5.477 1.00 94.69 90 LEU A O 1
ATOM 732 N N . ILE A 1 91 ? -7.736 0.169 -7.556 1.00 93.69 91 ILE A N 1
ATOM 733 C CA . ILE A 1 91 ? -6.408 0.657 -7.161 1.00 93.69 91 ILE A CA 1
ATOM 734 C C . ILE A 1 91 ? -6.056 1.866 -8.032 1.00 93.69 91 ILE A C 1
ATOM 736 O O . ILE A 1 91 ? -6.362 1.877 -9.225 1.00 93.69 91 ILE A O 1
ATOM 740 N N . GLY A 1 92 ? -5.408 2.880 -7.460 1.00 92.25 92 GLY A N 1
ATOM 741 C CA . GLY A 1 92 ? -4.960 4.052 -8.208 1.00 92.25 92 GLY A CA 1
ATOM 742 C C . GLY A 1 92 ? -6.063 5.078 -8.440 1.00 92.25 92 GLY A C 1
ATOM 743 O O . GLY A 1 92 ? -6.847 5.388 -7.540 1.00 92.25 92 GLY A O 1
ATOM 744 N N . ASP A 1 93 ? -6.124 5.609 -9.661 1.00 90.31 93 ASP A N 1
ATOM 745 C CA . ASP A 1 93 ? -7.064 6.666 -10.047 1.00 90.31 93 ASP A CA 1
ATOM 746 C C . ASP A 1 93 ? -8.529 6.254 -9.821 1.00 90.31 93 ASP A C 1
ATOM 748 O O . ASP A 1 93 ? -9.315 7.025 -9.272 1.00 90.31 93 ASP A O 1
ATOM 752 N N . ALA A 1 94 ? -8.883 5.002 -10.137 1.00 91.69 94 ALA A N 1
ATOM 753 C CA . ALA A 1 94 ? -10.231 4.473 -9.924 1.00 91.69 94 ALA A CA 1
ATOM 754 C C . ALA A 1 94 ? -10.650 4.496 -8.441 1.00 91.69 94 ALA A C 1
ATOM 756 O O . ALA A 1 94 ? -11.776 4.874 -8.122 1.00 91.69 94 ALA A O 1
ATOM 757 N N . ALA A 1 95 ? -9.737 4.145 -7.528 1.00 93.38 95 ALA A N 1
ATOM 758 C CA . ALA A 1 95 ? -9.999 4.179 -6.090 1.00 93.38 95 ALA A CA 1
ATOM 759 C C . ALA A 1 95 ? -10.101 5.619 -5.563 1.00 93.38 95 ALA A C 1
ATOM 761 O O . ALA A 1 95 ? -10.988 5.927 -4.770 1.00 93.38 95 ALA A O 1
ATOM 762 N N . LYS A 1 96 ? -9.235 6.522 -6.041 1.00 92.56 96 LYS A N 1
ATOM 763 C CA . LYS A 1 96 ? -9.264 7.942 -5.661 1.00 92.56 96 LYS A CA 1
ATOM 764 C C . LYS A 1 96 ? -10.571 8.623 -6.077 1.00 92.56 96 LYS A C 1
ATOM 766 O O . LYS A 1 96 ? -11.131 9.390 -5.297 1.00 92.56 96 LYS A O 1
ATOM 771 N N . ASN A 1 97 ? -11.073 8.324 -7.273 1.00 92.81 97 ASN A N 1
ATOM 772 C CA . ASN A 1 97 ? -12.272 8.962 -7.823 1.00 92.81 97 ASN A CA 1
ATOM 773 C C . ASN A 1 97 ? -13.551 8.648 -7.033 1.00 92.81 97 ASN A C 1
ATOM 775 O O . ASN A 1 97 ? -14.485 9.444 -7.058 1.00 92.81 97 ASN A O 1
ATOM 779 N N . GLN A 1 98 ? -13.598 7.526 -6.309 1.00 91.44 98 GLN A N 1
ATOM 780 C CA . GLN A 1 98 ? -14.767 7.156 -5.507 1.00 91.44 98 GLN A CA 1
ATOM 781 C C . GLN A 1 98 ? -14.681 7.567 -4.030 1.00 91.44 98 GLN A C 1
ATOM 783 O O . GLN A 1 98 ? -15.622 7.299 -3.283 1.00 91.44 98 GLN A O 1
ATOM 788 N N . LEU A 1 99 ? -13.598 8.225 -3.596 1.00 90.94 99 LEU A N 1
ATOM 789 C CA . LEU A 1 99 ? -13.376 8.594 -2.191 1.00 90.94 99 LEU A CA 1
ATOM 790 C C . LEU A 1 99 ? -14.572 9.344 -1.582 1.00 90.94 99 LEU A C 1
ATOM 792 O O . LEU A 1 99 ? -14.967 9.057 -0.459 1.00 90.94 99 LEU A O 1
ATOM 796 N N . THR A 1 100 ? -15.170 10.282 -2.322 1.00 91.62 100 THR A N 1
ATOM 797 C CA . THR A 1 100 ? -16.305 11.085 -1.835 1.00 91.62 100 THR A CA 1
ATOM 798 C C . THR A 1 100 ? -17.574 10.255 -1.632 1.00 91.62 100 THR A C 1
ATOM 800 O O . THR A 1 100 ? -18.363 10.555 -0.743 1.00 91.62 100 THR A O 1
ATOM 803 N N . SER A 1 101 ? -17.778 9.212 -2.439 1.00 93.12 101 SER A N 1
ATOM 804 C CA . SER A 1 101 ? -18.969 8.355 -2.374 1.00 93.12 101 SER A CA 1
ATOM 805 C C . SER A 1 101 ? -18.785 7.130 -1.477 1.00 93.12 101 SER A C 1
ATOM 807 O O . SER A 1 101 ? -19.772 6.563 -1.020 1.00 93.12 101 SER A O 1
ATOM 809 N N . ASN A 1 102 ? -17.543 6.709 -1.232 1.00 93.12 102 ASN A N 1
ATOM 810 C CA . ASN A 1 102 ? -17.207 5.523 -0.447 1.00 93.12 102 ASN A CA 1
ATOM 811 C C . ASN A 1 102 ? -15.965 5.766 0.440 1.00 93.12 102 ASN A C 1
ATOM 813 O O . ASN A 1 102 ? -14.926 5.129 0.235 1.00 93.12 102 ASN A O 1
ATOM 817 N N . PRO A 1 103 ? -16.031 6.707 1.400 1.00 93.56 103 PRO A N 1
ATOM 818 C CA . PRO A 1 103 ? -14.863 7.132 2.172 1.00 93.56 103 PRO A CA 1
ATOM 819 C C . PRO A 1 103 ? -14.359 6.060 3.148 1.00 93.56 103 PRO A C 1
ATOM 821 O O . PRO A 1 103 ? -13.152 5.913 3.317 1.00 93.56 103 PRO A O 1
ATOM 824 N N . GLU A 1 104 ? -15.256 5.273 3.748 1.00 93.56 104 GLU A N 1
ATOM 825 C CA . GLU A 1 104 ? -14.896 4.276 4.770 1.00 93.56 104 GLU A CA 1
ATOM 826 C C . GLU A 1 104 ? -14.221 3.024 4.189 1.00 93.56 104 GLU A C 1
ATOM 828 O O . GLU A 1 104 ? -13.461 2.355 4.887 1.00 93.56 104 GLU A O 1
ATOM 833 N N . ASN A 1 105 ? -14.454 2.726 2.903 1.00 94.88 105 ASN A N 1
ATOM 834 C CA . ASN A 1 105 ? -13.844 1.588 2.202 1.00 94.88 105 ASN A CA 1
ATOM 835 C C . ASN A 1 105 ? -12.812 2.015 1.148 1.00 94.88 105 ASN A C 1
ATOM 837 O O . ASN A 1 105 ? -12.438 1.212 0.288 1.00 94.88 105 ASN A O 1
ATOM 841 N N . THR A 1 106 ? -12.355 3.269 1.204 1.00 95.56 106 THR A N 1
ATOM 842 C CA . THR A 1 106 ? -11.274 3.797 0.365 1.00 95.56 106 THR A CA 1
ATOM 843 C C . THR A 1 106 ? -10.072 4.118 1.239 1.00 95.56 106 THR A C 1
ATOM 845 O O . THR A 1 106 ? -10.055 5.091 1.987 1.00 95.56 106 THR A O 1
ATOM 848 N N . VAL A 1 107 ? -9.043 3.288 1.125 1.00 95.69 107 VAL A N 1
ATOM 849 C CA . VAL A 1 107 ? -7.803 3.390 1.883 1.00 95.69 107 VAL A CA 1
ATOM 850 C C . VAL A 1 107 ? -6.783 4.208 1.116 1.00 95.69 107 VAL A C 1
ATOM 852 O O . VAL A 1 107 ? -6.512 3.956 -0.057 1.00 95.69 107 VAL A O 1
ATOM 855 N N . PHE A 1 108 ? -6.167 5.141 1.823 1.00 93.38 108 PHE A N 1
ATOM 856 C CA . PHE A 1 108 ? -5.009 5.912 1.394 1.00 93.38 108 PHE A CA 1
ATOM 857 C C . PHE A 1 108 ? -4.062 6.073 2.582 1.00 93.38 108 PHE A C 1
ATOM 859 O O . PHE A 1 108 ? -4.381 5.655 3.694 1.00 93.38 108 PHE A O 1
ATOM 866 N N . ASP A 1 109 ? -2.873 6.623 2.350 1.00 90.56 109 ASP A N 1
ATOM 867 C CA . ASP A 1 109 ? -1.885 6.872 3.406 1.00 90.56 109 ASP A CA 1
ATOM 868 C C . ASP A 1 109 ? -1.510 5.627 4.239 1.00 90.56 109 ASP A C 1
ATOM 870 O O . ASP A 1 109 ? -1.007 5.741 5.354 1.00 90.56 109 ASP A O 1
ATOM 874 N N . ALA A 1 110 ? -1.646 4.416 3.679 1.00 89.06 110 ALA A N 1
ATOM 875 C CA . ALA A 1 110 ? -1.246 3.169 4.347 1.00 89.06 110 ALA A CA 1
ATOM 876 C C . ALA A 1 110 ? 0.237 3.178 4.781 1.00 89.06 110 ALA A C 1
ATOM 878 O O . ALA A 1 110 ? 0.601 2.567 5.786 1.00 89.06 110 ALA A O 1
ATOM 879 N N . LYS A 1 111 ? 1.082 3.952 4.084 1.00 88.06 111 LYS A N 1
ATOM 880 C CA . LYS A 1 111 ? 2.487 4.213 4.438 1.00 88.06 111 LYS A CA 1
ATOM 881 C C . LYS A 1 111 ? 2.659 4.885 5.812 1.00 88.06 111 LYS A C 1
ATOM 883 O O . LYS A 1 111 ? 3.706 4.724 6.426 1.00 88.06 111 LYS A O 1
ATOM 888 N N . ARG A 1 112 ? 1.652 5.602 6.327 1.00 90.00 112 ARG A N 1
ATOM 889 C CA . ARG A 1 112 ? 1.663 6.155 7.697 1.00 90.00 112 ARG A CA 1
ATOM 890 C C . ARG A 1 112 ? 1.489 5.078 8.766 1.00 90.00 112 ARG A C 1
ATOM 892 O O . ARG A 1 112 ? 1.922 5.261 9.896 1.00 90.00 112 ARG A O 1
ATOM 899 N N . LEU A 1 113 ? 0.870 3.954 8.407 1.00 92.44 113 LEU A N 1
ATOM 900 C CA . LEU A 1 113 ? 0.547 2.856 9.321 1.00 92.44 113 LEU A CA 1
ATOM 901 C C . LEU A 1 113 ? 1.593 1.731 9.271 1.00 92.44 113 LEU A C 1
ATOM 903 O O . LEU A 1 113 ? 1.742 0.976 10.233 1.00 92.44 113 LEU A O 1
ATOM 907 N N . ILE A 1 114 ? 2.306 1.604 8.149 1.00 92.50 114 ILE A N 1
ATOM 908 C CA . ILE A 1 114 ? 3.236 0.502 7.893 1.00 92.50 114 ILE A CA 1
ATOM 909 C C . ILE A 1 114 ? 4.376 0.463 8.916 1.00 92.50 114 ILE A C 1
ATOM 911 O O . ILE A 1 114 ? 4.965 1.491 9.250 1.00 92.50 114 ILE A O 1
ATOM 915 N N . GLY A 1 115 ? 4.676 -0.733 9.433 1.00 92.06 115 GLY A N 1
ATOM 916 C CA . GLY A 1 115 ? 5.768 -0.962 10.385 1.00 92.06 115 GLY A CA 1
ATOM 917 C C . GLY A 1 115 ? 5.640 -0.265 11.745 1.00 92.06 115 GLY A C 1
ATOM 918 O O . GLY A 1 115 ? 6.601 -0.290 12.513 1.00 92.06 115 GLY A O 1
ATOM 919 N N . ARG A 1 116 ? 4.490 0.347 12.065 1.00 94.56 116 ARG A N 1
ATOM 920 C CA . ARG A 1 116 ? 4.227 0.957 13.378 1.00 94.56 116 ARG A CA 1
ATOM 921 C C . ARG A 1 116 ? 3.555 -0.021 14.340 1.00 94.56 116 ARG A C 1
ATOM 923 O O . ARG A 1 116 ? 2.952 -1.018 13.942 1.00 94.56 116 ARG A O 1
ATOM 930 N N . THR A 1 117 ? 3.660 0.281 15.630 1.00 95.62 117 THR A N 1
ATOM 931 C CA . THR A 1 117 ? 2.945 -0.437 16.698 1.00 95.62 117 THR A CA 1
ATOM 932 C C . THR A 1 117 ? 1.736 0.369 17.144 1.00 95.62 117 THR A C 1
ATOM 934 O O . THR A 1 117 ? 1.719 1.585 16.977 1.00 95.62 117 THR A O 1
ATOM 937 N N . TRP A 1 118 ? 0.729 -0.291 17.715 1.00 95.81 118 TRP A N 1
ATOM 938 C CA . TRP A 1 118 ? -0.510 0.375 18.120 1.00 95.81 118 TRP A CA 1
ATOM 939 C C . TRP A 1 118 ? -0.284 1.488 19.154 1.00 95.81 118 TRP A C 1
ATOM 941 O O . TRP A 1 118 ? -0.943 2.520 19.092 1.00 95.81 118 TRP A O 1
ATOM 951 N N . GLY A 1 119 ? 0.685 1.316 20.057 1.00 93.31 119 GLY A N 1
ATOM 952 C CA . GLY A 1 119 ? 1.030 2.310 21.080 1.00 93.31 119 GLY A CA 1
ATOM 953 C C . GLY A 1 119 ? 1.795 3.548 20.587 1.00 93.31 119 GLY A C 1
ATOM 954 O O . GLY A 1 119 ? 2.096 4.418 21.400 1.00 93.31 119 GLY A O 1
ATOM 955 N N . ASP A 1 120 ? 2.140 3.647 19.300 1.00 93.50 120 ASP A N 1
ATOM 956 C CA . ASP A 1 120 ? 2.841 4.811 18.747 1.00 93.50 120 ASP A CA 1
ATOM 957 C C . ASP A 1 120 ? 1.932 6.056 18.761 1.00 93.50 120 ASP A C 1
ATOM 959 O O . ASP A 1 120 ? 0.851 6.063 18.172 1.00 93.50 120 ASP A O 1
ATOM 963 N N . LEU A 1 121 ? 2.375 7.133 19.419 1.00 93.50 121 LEU A N 1
ATOM 964 C CA . LEU A 1 121 ? 1.608 8.379 19.527 1.00 93.50 121 LEU A CA 1
ATOM 965 C C . LEU A 1 121 ? 1.320 9.003 18.158 1.00 93.50 121 LEU A C 1
ATOM 967 O O . LEU A 1 121 ? 0.212 9.485 17.930 1.00 93.50 121 LEU A O 1
ATOM 971 N N . SER A 1 122 ? 2.280 8.942 17.231 1.00 90.12 122 SER A N 1
ATOM 972 C CA . SER A 1 122 ? 2.106 9.498 15.886 1.00 90.12 122 SER A CA 1
ATOM 973 C C . SER A 1 122 ? 1.046 8.731 15.093 1.00 90.12 122 SER A C 1
ATOM 975 O O . SER A 1 122 ? 0.233 9.327 14.392 1.00 90.12 122 SER A O 1
ATOM 977 N N . LEU A 1 123 ? 0.988 7.406 15.274 1.00 93.12 123 LEU A N 1
ATOM 978 C CA . LEU A 1 123 ? -0.061 6.561 14.710 1.00 93.12 123 LEU A CA 1
ATOM 979 C C . LEU A 1 123 ? -1.438 6.925 15.285 1.00 93.12 123 LEU A C 1
ATOM 981 O O . LEU A 1 123 ? -2.404 7.037 14.535 1.00 93.12 123 LEU A O 1
ATOM 985 N N . GLN A 1 124 ? -1.534 7.114 16.602 1.00 95.44 124 GLN A N 1
ATOM 986 C CA . GLN A 1 124 ? -2.793 7.466 17.269 1.00 95.44 124 GLN A CA 1
ATOM 987 C C . GLN A 1 124 ? -3.320 8.843 16.845 1.00 95.44 124 GLN A C 1
ATOM 989 O O . GLN A 1 124 ? -4.533 9.057 16.821 1.00 95.44 124 GLN A O 1
ATOM 994 N N . GLU A 1 125 ? -2.438 9.782 16.505 1.00 94.12 125 GLU A N 1
ATOM 995 C CA . GLU A 1 125 ? -2.826 11.057 15.899 1.00 94.12 125 GLU A CA 1
ATOM 996 C C . GLU A 1 125 ? -3.318 10.878 14.462 1.00 94.12 125 GLU A C 1
ATOM 998 O O . GLU A 1 125 ? -4.403 11.362 14.143 1.00 94.12 125 GLU A O 1
ATOM 1003 N N . ASP A 1 126 ? -2.581 10.136 13.628 1.00 92.06 126 ASP A N 1
ATOM 1004 C CA . ASP A 1 126 ? -2.948 9.878 12.230 1.00 92.06 126 ASP A CA 1
ATOM 1005 C C . ASP A 1 126 ? -4.343 9.218 12.127 1.00 92.06 126 ASP A C 1
ATOM 1007 O O . ASP A 1 126 ? -5.183 9.673 11.349 1.00 92.06 126 ASP A O 1
ATOM 1011 N N . ILE A 1 127 ? -4.640 8.203 12.956 1.00 93.75 127 ILE A N 1
ATOM 1012 C CA . ILE A 1 127 ? -5.911 7.444 12.921 1.00 93.75 127 ILE A CA 1
ATOM 1013 C C . ILE A 1 127 ? -7.146 8.340 13.120 1.00 93.75 127 ILE A C 1
ATOM 1015 O O . ILE A 1 127 ? -8.202 8.041 12.566 1.00 93.75 127 ILE A O 1
ATOM 1019 N N . LYS A 1 128 ? -7.037 9.459 13.848 1.00 93.94 128 LYS A N 1
ATOM 1020 C CA . LYS A 1 128 ? -8.168 10.379 14.092 1.00 93.94 128 LYS A CA 1
ATOM 1021 C C . LYS A 1 128 ? -8.655 11.090 12.830 1.00 93.94 128 LYS A C 1
ATOM 1023 O O . LYS A 1 128 ? -9.785 11.570 12.807 1.00 93.94 128 LYS A O 1
ATOM 1028 N N . TYR A 1 129 ? -7.803 11.188 11.813 1.00 92.94 129 TYR A N 1
ATOM 1029 C CA . TYR A 1 129 ? -8.094 11.894 10.566 1.00 92.94 129 TYR A CA 1
ATOM 1030 C C . TYR A 1 129 ? -8.386 10.946 9.398 1.00 92.94 129 TYR A C 1
ATOM 1032 O O . TYR A 1 129 ? -8.708 11.409 8.303 1.00 92.94 129 TYR A O 1
ATOM 1040 N N . LEU A 1 130 ? -8.278 9.631 9.609 1.00 93.25 130 LEU A N 1
ATOM 1041 C CA . LEU A 1 130 ? -8.549 8.636 8.577 1.00 93.25 130 LEU A CA 1
ATOM 1042 C C . LEU A 1 130 ? -10.051 8.310 8.540 1.00 93.25 130 LEU A C 1
ATOM 1044 O O . LEU A 1 130 ? -10.635 8.013 9.580 1.00 93.25 130 LEU A O 1
ATOM 1048 N N . PRO A 1 131 ? -10.691 8.331 7.356 1.00 94.38 131 PRO A N 1
ATOM 1049 C CA . PRO A 1 131 ? -12.118 8.034 7.234 1.00 94.38 131 PRO A CA 1
ATOM 1050 C C . PRO A 1 131 ? -12.430 6.534 7.308 1.00 94.38 131 PRO A C 1
ATOM 1052 O O . PRO A 1 131 ? -13.576 6.157 7.520 1.00 94.38 131 PRO A O 1
ATOM 1055 N N . PHE A 1 132 ? -11.432 5.671 7.112 1.00 95.00 132 PHE A N 1
ATOM 1056 C CA . PHE A 1 132 ? -11.573 4.219 7.171 1.00 95.00 132 PHE A CA 1
ATOM 1057 C C . PHE A 1 132 ? -11.172 3.675 8.543 1.00 95.00 132 PHE A C 1
ATOM 1059 O O . PHE A 1 132 ? -10.340 4.237 9.258 1.00 95.00 132 PHE A O 1
ATOM 1066 N N . LYS A 1 133 ? -11.742 2.526 8.908 1.00 96.00 133 LYS A N 1
ATOM 1067 C CA . LYS A 1 133 ? -11.564 1.956 10.242 1.00 96.00 133 LYS A CA 1
ATOM 1068 C C . LYS A 1 133 ? -10.199 1.287 10.397 1.00 96.00 133 LYS A C 1
ATOM 1070 O O . LYS A 1 133 ? -9.876 0.330 9.692 1.00 96.00 133 LYS A O 1
ATOM 1075 N N . VAL A 1 134 ? -9.438 1.728 11.396 1.00 96.88 134 VAL A N 1
ATOM 1076 C CA . VAL A 1 134 ? -8.196 1.077 11.832 1.00 96.88 134 VAL A CA 1
ATOM 1077 C C . VAL A 1 134 ? -8.428 0.426 13.196 1.00 96.88 134 VAL A C 1
ATOM 1079 O O . VAL A 1 134 ? 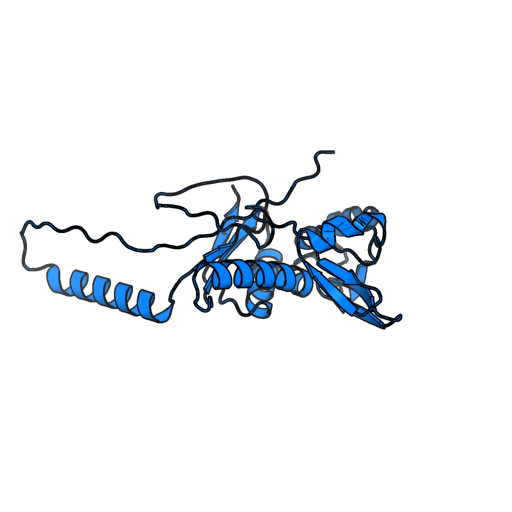-8.932 1.061 14.119 1.00 96.88 134 VAL A O 1
ATOM 1082 N N . ILE A 1 135 ? -8.094 -0.856 13.320 1.00 96.88 135 ILE A N 1
ATOM 1083 C CA . ILE A 1 135 ? -8.256 -1.657 14.536 1.00 96.88 135 ILE A CA 1
ATOM 1084 C C . ILE A 1 135 ? -6.908 -2.172 15.035 1.00 96.88 135 ILE A C 1
ATOM 1086 O O . ILE A 1 135 ? -5.979 -2.397 14.256 1.00 96.88 135 ILE A O 1
ATOM 1090 N N . GLU A 1 136 ? -6.821 -2.423 16.335 1.00 97.50 136 GLU A N 1
ATOM 1091 C CA . GLU A 1 136 ? -5.677 -3.105 16.921 1.00 97.50 136 GLU A CA 1
ATOM 1092 C C . GLU A 1 136 ? -5.783 -4.620 16.724 1.00 97.5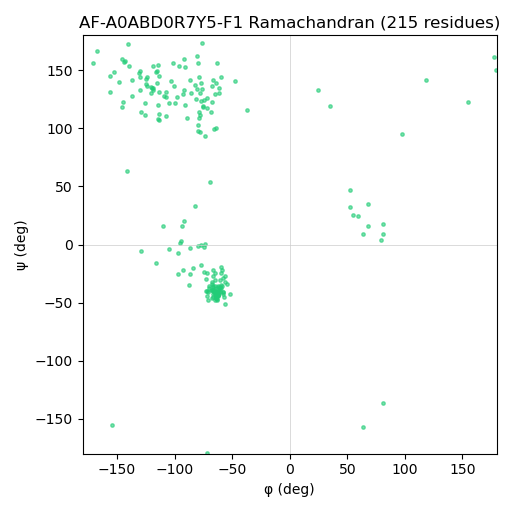0 136 GLU A C 1
ATOM 1094 O O . GLU A 1 136 ? -6.807 -5.238 17.024 1.00 97.50 136 GLU A O 1
ATOM 1099 N N . LYS A 1 137 ? -4.689 -5.252 16.295 1.00 96.50 137 LYS A N 1
ATOM 1100 C CA . LYS A 1 137 ? -4.528 -6.706 16.392 1.00 96.50 137 LYS A CA 1
ATOM 1101 C C . LYS A 1 137 ? -3.070 -7.043 16.669 1.00 96.50 137 LYS A C 1
ATOM 1103 O O . LYS A 1 137 ? -2.187 -6.684 15.895 1.00 96.50 137 LYS A O 1
ATOM 1108 N N . LYS A 1 138 ? -2.817 -7.755 17.773 1.00 94.69 138 LYS A N 1
ATOM 1109 C CA . LYS A 1 138 ? -1.464 -8.123 18.240 1.00 94.69 138 LYS A CA 1
ATOM 1110 C C . LYS A 1 138 ? -0.520 -6.907 18.348 1.00 94.69 138 LYS A C 1
ATOM 1112 O O . LYS A 1 138 ? 0.602 -6.966 17.850 1.00 94.69 138 LYS A O 1
ATOM 1117 N N . ASN A 1 139 ? -0.983 -5.811 18.961 1.00 95.06 139 ASN A N 1
ATOM 1118 C CA . ASN A 1 139 ? -0.230 -4.557 19.113 1.00 95.06 139 ASN A CA 1
ATOM 1119 C C . ASN A 1 139 ? 0.205 -3.901 17.779 1.00 95.06 139 ASN A C 1
ATOM 1121 O O . ASN A 1 139 ? 1.185 -3.157 17.721 1.00 95.06 139 ASN A O 1
ATOM 1125 N N . LYS A 1 140 ? -0.506 -4.181 16.679 1.00 95.38 140 LYS A N 1
ATOM 1126 C CA . LYS A 1 140 ? -0.258 -3.587 15.357 1.00 95.38 140 LYS A CA 1
ATOM 1127 C C . LYS A 1 140 ? -1.548 -3.029 14.747 1.00 95.38 140 LYS A C 1
ATOM 1129 O O . LYS A 1 140 ? -2.602 -3.659 14.907 1.00 95.38 140 LYS A O 1
ATOM 1134 N N . PRO A 1 141 ? -1.483 -1.902 14.015 1.00 96.94 141 PRO A N 1
ATOM 1135 C CA . PRO A 1 141 ? -2.632 -1.375 13.291 1.00 96.94 141 PRO A CA 1
ATOM 1136 C C . PRO A 1 141 ? -3.015 -2.305 12.142 1.00 96.94 141 PRO A C 1
ATOM 1138 O O . PRO A 1 141 ? -2.159 -2.786 11.403 1.00 96.94 141 PRO A O 1
ATOM 1141 N N . HIS A 1 142 ? -4.309 -2.549 11.986 1.00 97.31 142 HIS A N 1
ATOM 1142 C CA . HIS A 1 142 ? -4.884 -3.236 10.838 1.00 97.31 142 HIS A CA 1
ATOM 1143 C C . HIS A 1 142 ? -6.060 -2.432 10.298 1.00 97.31 142 HIS A C 1
ATOM 1145 O O . HIS A 1 142 ? -6.786 -1.796 11.054 1.00 97.31 142 HIS A O 1
ATOM 1151 N N . ILE A 1 143 ? -6.272 -2.484 8.993 1.00 97.50 143 ILE A N 1
ATOM 1152 C CA . ILE A 1 143 ? -7.299 -1.719 8.292 1.00 97.50 143 ILE A CA 1
ATOM 1153 C C . ILE A 1 143 ? -8.487 -2.648 8.049 1.00 97.50 143 ILE A C 1
ATOM 1155 O O . ILE A 1 143 ? -8.333 -3.716 7.457 1.00 97.50 143 ILE A O 1
ATOM 1159 N N . GLN A 1 144 ? -9.663 -2.287 8.553 1.00 97.06 144 GLN A N 1
ATOM 1160 C CA . GLN A 1 144 ? -10.884 -3.077 8.421 1.00 97.06 144 GLN A CA 1
ATOM 1161 C C . GLN A 1 144 ? -11.805 -2.423 7.388 1.00 97.06 144 GLN A C 1
ATOM 1163 O O . GLN A 1 144 ? -12.202 -1.276 7.564 1.00 97.06 144 GLN A O 1
ATOM 1168 N N . LEU A 1 145 ? -12.149 -3.167 6.337 1.00 95.69 145 LEU A N 1
ATOM 1169 C CA . LEU A 1 145 ? -12.948 -2.698 5.200 1.00 95.69 145 LEU A CA 1
ATOM 1170 C C . LEU A 1 145 ? -14.086 -3.675 4.920 1.00 95.69 145 LEU A C 1
ATOM 1172 O O . LEU A 1 145 ? -13.913 -4.883 5.103 1.00 95.69 145 LEU A O 1
ATOM 1176 N N . ASP A 1 146 ? -15.209 -3.172 4.423 1.00 94.44 146 ASP A N 1
ATOM 1177 C CA . ASP A 1 146 ? -16.206 -3.988 3.735 1.00 94.44 146 ASP A CA 1
ATOM 1178 C C . ASP A 1 146 ? -15.717 -4.245 2.302 1.00 94.44 146 ASP A C 1
ATOM 1180 O O . ASP A 1 146 ? -15.568 -3.323 1.498 1.00 94.44 146 ASP A O 1
ATOM 1184 N N . ILE A 1 147 ? -15.427 -5.509 1.990 1.00 92.50 147 ILE A N 1
ATOM 1185 C CA . ILE A 1 147 ? -14.988 -5.938 0.657 1.00 92.50 147 ILE A CA 1
ATOM 1186 C C . ILE A 1 147 ? -16.160 -6.371 -0.229 1.00 92.50 147 ILE A C 1
ATOM 1188 O O . ILE A 1 147 ? -15.946 -7.108 -1.186 1.00 92.50 147 ILE A O 1
ATOM 1192 N N . GLY A 1 148 ? -17.382 -5.943 0.087 1.00 89.81 148 GLY A N 1
ATOM 1193 C CA . GLY A 1 148 ? -18.589 -6.165 -0.697 1.00 89.81 148 GLY A CA 1
ATOM 1194 C C . GLY A 1 148 ? -19.648 -6.964 0.058 1.00 89.81 148 GLY A C 1
ATOM 1195 O O . GLY A 1 148 ? -19.354 -7.934 0.753 1.00 89.81 148 GLY A O 1
ATOM 1196 N N . SER A 1 149 ? -20.915 -6.586 -0.135 1.00 84.56 149 SER A N 1
ATOM 1197 C CA . SER A 1 149 ? -22.087 -7.255 0.458 1.00 84.56 149 SER A CA 1
ATOM 1198 C C . SER A 1 149 ? -22.025 -7.444 1.988 1.00 84.56 149 SER A C 1
ATOM 1200 O O . SER A 1 149 ? -22.554 -8.429 2.503 1.00 84.56 149 SER A O 1
ATOM 1202 N N . GLY A 1 150 ? -21.391 -6.524 2.727 1.00 87.06 150 GLY A N 1
ATOM 1203 C CA . GLY A 1 150 ? -21.253 -6.607 4.186 1.00 87.06 150 GLY A CA 1
ATOM 1204 C C . GLY A 1 150 ? -20.126 -7.531 4.657 1.00 87.06 150 GLY A C 1
ATOM 1205 O O . GLY A 1 150 ? -20.025 -7.828 5.852 1.00 87.06 150 GLY A O 1
ATOM 1206 N N . GLN A 1 151 ? -19.280 -8.022 3.748 1.00 92.44 151 GLN A N 1
ATOM 1207 C CA . GLN A 1 151 ? -18.168 -8.893 4.095 1.00 92.44 151 GLN A 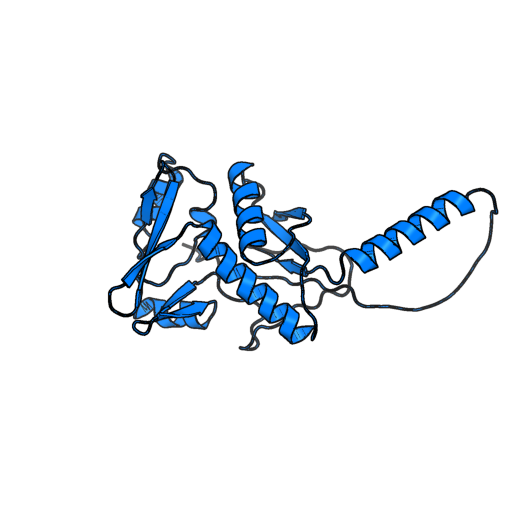CA 1
ATOM 1208 C C . GLN A 1 151 ? -17.002 -8.064 4.638 1.00 92.44 151 GLN A C 1
ATOM 1210 O O . GLN A 1 151 ? -16.160 -7.559 3.898 1.00 92.44 151 GLN A O 1
ATOM 1215 N N . MET A 1 152 ? -16.902 -7.985 5.963 1.00 94.75 152 MET A N 1
ATOM 1216 C CA . MET A 1 152 ? -15.779 -7.314 6.614 1.00 94.75 152 MET A CA 1
ATOM 1217 C C . MET A 1 152 ? -14.493 -8.133 6.478 1.00 94.75 152 MET A C 1
ATOM 1219 O O . MET A 1 152 ? -14.423 -9.290 6.904 1.00 94.75 152 MET A O 1
ATOM 1223 N N . LYS A 1 153 ? -13.438 -7.509 5.956 1.00 95.69 153 LYS A N 1
ATOM 1224 C CA . LYS A 1 153 ? -12.086 -8.067 5.912 1.00 95.69 153 LYS A CA 1
ATOM 1225 C C . LYS A 1 153 ? -11.097 -7.129 6.585 1.00 95.69 153 LYS A C 1
ATOM 1227 O O . LYS A 1 153 ? -11.202 -5.909 6.517 1.00 95.69 153 LYS A O 1
ATOM 1232 N N . THR A 1 154 ? -10.128 -7.728 7.261 1.00 96.75 154 THR A N 1
ATOM 1233 C CA . THR A 1 154 ? -9.044 -7.017 7.930 1.00 96.75 154 THR A CA 1
ATOM 1234 C C . THR A 1 154 ? -7.762 -7.234 7.148 1.00 96.75 154 THR A C 1
ATOM 1236 O O . THR A 1 154 ? -7.391 -8.383 6.910 1.00 96.75 154 THR A O 1
ATOM 1239 N N . PHE A 1 155 ? -7.100 -6.140 6.796 1.00 97.31 155 PHE A N 1
ATOM 1240 C CA . PHE A 1 155 ? -5.834 -6.122 6.081 1.00 97.31 155 PHE A CA 1
ATOM 1241 C C . PHE A 1 155 ? -4.735 -5.520 6.943 1.00 97.31 155 PHE A C 1
ATOM 1243 O O . PHE A 1 155 ? -4.984 -4.616 7.747 1.00 97.31 155 PHE A O 1
ATOM 1250 N N . THR A 1 156 ? -3.507 -5.984 6.767 1.00 96.94 156 THR A N 1
ATOM 1251 C CA . THR A 1 156 ? -2.346 -5.275 7.302 1.00 96.94 156 THR A CA 1
ATOM 1252 C C . THR A 1 156 ? -1.974 -4.097 6.385 1.00 96.94 156 THR A C 1
ATOM 1254 O O . THR A 1 156 ? -2.301 -4.107 5.191 1.00 96.94 156 THR A O 1
ATOM 1257 N N . PRO A 1 157 ? -1.285 -3.060 6.893 1.00 95.94 157 PRO A N 1
ATOM 1258 C CA . PRO A 1 157 ? -0.769 -1.981 6.048 1.00 95.94 157 PRO A CA 1
ATOM 1259 C C . PRO A 1 157 ? 0.153 -2.477 4.921 1.00 95.94 157 PRO A C 1
ATOM 1261 O O . PRO A 1 157 ? 0.176 -1.896 3.832 1.00 95.94 157 PRO A O 1
ATOM 1264 N N . GLU A 1 158 ? 0.890 -3.563 5.164 1.00 96.19 158 GLU A N 1
ATOM 1265 C CA . GLU A 1 158 ? 1.741 -4.233 4.179 1.00 96.19 158 GLU A CA 1
ATOM 1266 C C . GLU A 1 158 ? 0.912 -4.839 3.043 1.00 96.19 158 GLU A C 1
ATOM 1268 O O . GLU A 1 158 ? 1.272 -4.668 1.883 1.00 96.19 158 GLU A O 1
ATOM 1273 N N . GLU A 1 159 ? -0.226 -5.479 3.338 1.00 96.75 159 GLU A N 1
ATOM 1274 C CA . GLU A 1 159 ? -1.122 -6.025 2.309 1.00 96.75 159 GLU A CA 1
ATOM 1275 C C . GLU A 1 159 ? -1.718 -4.922 1.427 1.00 96.75 159 GLU A C 1
ATOM 1277 O O . GLU A 1 159 ? -1.761 -5.075 0.208 1.00 96.75 159 GLU A O 1
ATOM 1282 N N . ILE A 1 160 ? -2.133 -3.791 2.009 1.00 95.88 160 ILE A N 1
ATOM 1283 C CA . ILE A 1 160 ? -2.621 -2.643 1.224 1.00 95.88 160 ILE A CA 1
ATOM 1284 C C . ILE A 1 160 ? -1.504 -2.077 0.344 1.00 95.88 160 ILE A C 1
ATOM 1286 O O . ILE A 1 160 ? -1.706 -1.843 -0.849 1.00 95.88 160 ILE A O 1
ATOM 1290 N N . SER A 1 161 ? -0.305 -1.910 0.902 1.00 93.62 161 SER A N 1
ATOM 1291 C CA . SER A 1 161 ? 0.859 -1.433 0.147 1.00 93.62 161 SER A CA 1
ATOM 1292 C C . SER A 1 161 ? 1.239 -2.405 -0.977 1.00 93.62 161 SER A C 1
ATOM 1294 O O . SER A 1 161 ? 1.576 -1.976 -2.079 1.00 93.62 161 SER A O 1
ATOM 1296 N N . ALA A 1 162 ? 1.102 -3.713 -0.748 1.00 95.69 162 ALA A N 1
ATOM 1297 C CA . ALA A 1 162 ? 1.335 -4.746 -1.750 1.00 95.69 162 ALA A CA 1
ATOM 1298 C C . ALA A 1 162 ? 0.344 -4.671 -2.919 1.00 95.69 162 ALA A C 1
ATOM 1300 O O . ALA A 1 162 ? 0.729 -4.915 -4.062 1.00 95.69 162 ALA A O 1
ATOM 1301 N N . MET A 1 163 ? -0.917 -4.300 -2.673 1.00 95.56 163 MET A N 1
ATOM 1302 C CA . MET A 1 163 ? -1.889 -4.075 -3.752 1.00 95.56 163 MET A CA 1
ATOM 1303 C C . MET A 1 163 ? -1.437 -2.926 -4.657 1.00 95.56 163 MET A C 1
ATOM 1305 O O . MET A 1 163 ? -1.453 -3.067 -5.880 1.00 95.56 163 MET A O 1
ATOM 1309 N N . VAL A 1 164 ? -0.951 -1.830 -4.070 1.00 92.31 164 VAL A N 1
ATOM 1310 C CA . VAL A 1 164 ? -0.394 -0.709 -4.841 1.00 92.31 164 VAL A CA 1
ATOM 1311 C C . VAL A 1 164 ? 0.841 -1.152 -5.632 1.00 92.31 164 VAL A C 1
ATOM 1313 O O . VAL A 1 164 ? 0.900 -0.938 -6.840 1.00 92.31 164 VAL A O 1
ATOM 1316 N N . LEU A 1 165 ? 1.783 -1.858 -4.998 1.00 92.38 165 LEU A N 1
ATOM 1317 C CA . LEU A 1 165 ? 2.967 -2.410 -5.671 1.00 92.38 165 LEU A CA 1
ATOM 1318 C C . LEU A 1 165 ? 2.611 -3.370 -6.814 1.00 92.38 165 LEU A C 1
ATOM 1320 O O . LEU A 1 165 ? 3.276 -3.364 -7.848 1.00 92.38 165 LEU A O 1
ATOM 1324 N N . THR A 1 166 ? 1.541 -4.150 -6.659 1.00 93.94 166 THR A N 1
ATOM 1325 C CA . THR A 1 166 ? 1.031 -5.045 -7.706 1.00 93.94 166 THR A CA 1
ATOM 1326 C C . THR A 1 166 ? 0.552 -4.244 -8.915 1.00 93.94 166 THR A C 1
ATOM 1328 O O . THR A 1 166 ? 0.954 -4.551 -10.031 1.00 93.94 166 THR A O 1
ATOM 1331 N N . LYS A 1 167 ? -0.211 -3.160 -8.715 1.00 90.62 167 LYS A N 1
ATOM 1332 C CA . LYS A 1 167 ? -0.643 -2.284 -9.821 1.00 90.62 167 LYS A CA 1
ATOM 1333 C C . LYS A 1 167 ? 0.545 -1.644 -10.544 1.00 90.62 167 LYS A C 1
ATOM 1335 O O . LYS A 1 167 ? 0.531 -1.503 -11.769 1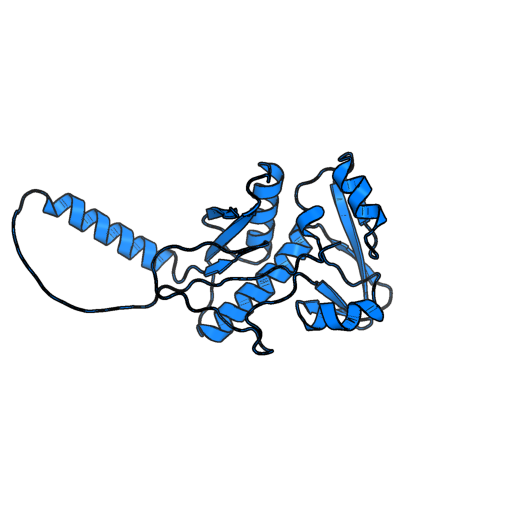.00 90.62 167 LYS A O 1
ATOM 1340 N N . MET A 1 168 ? 1.588 -1.275 -9.802 1.00 88.69 168 MET A N 1
ATOM 1341 C CA . MET A 1 168 ? 2.819 -0.731 -10.383 1.00 88.69 168 MET A CA 1
ATOM 1342 C C . MET A 1 168 ? 3.558 -1.784 -11.208 1.00 88.69 168 MET A C 1
ATOM 1344 O O . MET A 1 168 ? 3.929 -1.522 -12.351 1.00 88.69 168 MET A O 1
ATOM 1348 N N . LYS A 1 169 ? 3.693 -3.001 -10.679 1.00 89.69 169 LYS A N 1
ATOM 1349 C CA . LYS A 1 169 ? 4.228 -4.146 -11.418 1.00 89.69 169 LYS A CA 1
ATOM 1350 C C . LYS A 1 169 ? 3.437 -4.409 -12.701 1.00 89.69 169 LYS A C 1
ATOM 1352 O O . LYS A 1 169 ? 4.047 -4.460 -13.759 1.00 89.69 169 LYS A O 1
ATOM 1357 N N . GLU A 1 170 ? 2.111 -4.507 -12.632 1.00 89.75 170 GLU A N 1
ATOM 1358 C CA . GLU A 1 170 ? 1.242 -4.731 -13.800 1.00 89.75 170 GLU A CA 1
ATOM 1359 C C . GLU A 1 170 ? 1.417 -3.639 -14.862 1.00 89.75 170 GLU A C 1
ATOM 1361 O O . GLU A 1 170 ? 1.487 -3.930 -16.053 1.00 89.75 170 GLU A O 1
ATOM 1366 N N . THR A 1 171 ? 1.546 -2.380 -14.433 1.00 86.62 171 THR A N 1
ATOM 1367 C CA . THR A 1 171 ? 1.805 -1.243 -15.328 1.00 86.62 171 THR A CA 1
ATOM 1368 C C . THR A 1 171 ? 3.146 -1.402 -16.052 1.00 86.62 171 THR A C 1
ATOM 1370 O O . THR A 1 171 ? 3.227 -1.204 -17.265 1.00 86.62 171 THR A O 1
ATOM 1373 N N . ALA A 1 172 ? 4.195 -1.810 -15.333 1.00 85.25 172 ALA A N 1
ATOM 1374 C CA . ALA A 1 172 ? 5.495 -2.084 -15.937 1.00 85.25 172 ALA A CA 1
ATOM 1375 C C . ALA A 1 172 ? 5.460 -3.298 -16.877 1.00 85.25 172 ALA A C 1
ATOM 1377 O O . ALA A 1 172 ? 6.019 -3.233 -17.969 1.00 85.25 172 ALA A O 1
ATOM 1378 N N . GLU A 1 173 ? 4.791 -4.384 -16.484 1.00 87.94 173 GLU A N 1
ATOM 1379 C CA . GLU A 1 173 ? 4.644 -5.598 -17.295 1.00 87.94 173 GLU A CA 1
ATOM 1380 C C . GLU A 1 173 ? 3.877 -5.322 -18.594 1.00 87.94 173 GLU A C 1
ATOM 1382 O O . GLU A 1 173 ? 4.297 -5.779 -19.657 1.00 87.94 173 GLU A O 1
ATOM 1387 N N . ALA A 1 174 ? 2.805 -4.526 -18.535 1.00 87.62 174 ALA A N 1
ATOM 1388 C CA . ALA A 1 174 ? 2.031 -4.120 -19.707 1.00 87.62 174 ALA A CA 1
ATOM 1389 C C . ALA A 1 174 ? 2.865 -3.289 -20.692 1.00 87.62 174 ALA A C 1
ATOM 1391 O O . ALA A 1 174 ? 2.771 -3.482 -21.902 1.00 87.62 174 ALA A O 1
ATOM 1392 N N . TYR A 1 175 ? 3.708 -2.391 -20.178 1.00 82.50 175 TYR A N 1
ATOM 1393 C CA . TYR A 1 175 ? 4.592 -1.570 -21.002 1.00 82.50 175 TYR A CA 1
ATOM 1394 C C . TYR A 1 175 ? 5.767 -2.367 -21.596 1.00 82.50 175 TYR A C 1
ATOM 1396 O O . TYR A 1 175 ? 6.141 -2.156 -22.749 1.00 82.50 175 TYR A O 1
ATOM 1404 N N . LEU A 1 176 ? 6.355 -3.281 -20.819 1.00 83.50 176 LEU A N 1
ATOM 1405 C CA . LEU A 1 176 ? 7.521 -4.075 -21.217 1.00 83.50 176 LEU A CA 1
ATOM 1406 C C . LEU A 1 176 ? 7.170 -5.324 -22.039 1.00 83.50 176 LEU A C 1
ATOM 1408 O O . LEU A 1 176 ? 8.053 -5.891 -22.680 1.00 83.50 176 LEU A O 1
ATOM 1412 N N . GLY A 1 177 ? 5.924 -5.801 -21.973 1.00 87.50 177 GLY A N 1
ATOM 1413 C CA . GLY A 1 177 ? 5.487 -7.045 -22.613 1.00 87.50 177 GLY A CA 1
ATOM 1414 C C . GLY A 1 177 ? 6.091 -8.319 -22.002 1.00 87.50 177 GLY A C 1
ATOM 1415 O O . GLY A 1 177 ? 6.064 -9.376 -22.629 1.00 87.50 177 GLY A O 1
ATOM 1416 N N . LYS A 1 178 ? 6.660 -8.239 -20.792 1.00 87.38 178 LYS A N 1
ATOM 1417 C CA . LYS A 1 178 ? 7.300 -9.355 -20.071 1.00 87.38 178 LYS A CA 1
ATOM 1418 C C . LYS A 1 178 ? 7.038 -9.256 -18.574 1.00 87.38 178 LYS A C 1
ATOM 1420 O O . LYS A 1 178 ? 6.786 -8.170 -18.061 1.00 87.38 178 LYS A O 1
ATOM 1425 N N . LYS A 1 179 ? 7.141 -10.391 -17.872 1.00 88.56 179 LYS A N 1
ATOM 1426 C CA . LYS A 1 179 ? 6.991 -10.438 -16.413 1.00 88.56 179 LYS A CA 1
ATOM 1427 C C . LYS A 1 179 ? 8.122 -9.702 -15.701 1.00 88.56 179 LYS A C 1
ATOM 1429 O O . LYS A 1 179 ? 9.286 -9.831 -16.082 1.00 88.56 179 LYS A O 1
ATOM 1434 N N . VAL A 1 180 ? 7.774 -9.012 -14.622 1.00 86.50 180 VAL A N 1
ATOM 1435 C CA . VAL A 1 180 ? 8.707 -8.297 -13.751 1.00 86.50 180 VAL A CA 1
ATOM 1436 C C . VAL A 1 180 ? 8.714 -8.963 -12.382 1.00 86.50 180 VAL A C 1
ATOM 1438 O O . VAL A 1 180 ? 7.694 -9.065 -11.702 1.00 86.50 180 VAL A O 1
ATOM 1441 N N . THR A 1 181 ? 9.881 -9.443 -11.970 1.00 90.12 181 THR A N 1
ATOM 1442 C CA . THR A 1 181 ? 10.046 -10.216 -10.730 1.00 90.12 181 THR A CA 1
ATOM 1443 C C . THR A 1 181 ? 10.922 -9.519 -9.706 1.00 90.12 181 THR A C 1
ATOM 1445 O O . THR A 1 181 ? 10.881 -9.893 -8.541 1.00 90.12 181 THR A O 1
ATOM 1448 N N . HIS A 1 182 ? 11.683 -8.503 -10.103 1.00 87.50 182 HIS A N 1
ATOM 1449 C CA . HIS A 1 182 ? 12.656 -7.836 -9.252 1.00 87.50 182 HIS A CA 1
ATOM 1450 C C . HIS A 1 182 ? 12.391 -6.341 -9.186 1.00 87.50 182 HIS A C 1
ATOM 1452 O O . HIS A 1 182 ? 12.112 -5.707 -10.206 1.00 87.50 182 HIS A O 1
ATOM 1458 N N . ALA A 1 183 ? 12.513 -5.779 -7.984 1.00 87.25 183 ALA A N 1
ATOM 1459 C CA . ALA A 1 183 ? 12.316 -4.357 -7.779 1.00 87.25 183 ALA A CA 1
ATOM 1460 C C . ALA A 1 183 ? 13.318 -3.734 -6.804 1.00 87.25 183 ALA A C 1
ATOM 1462 O O . ALA A 1 183 ? 13.841 -4.381 -5.895 1.00 87.25 183 ALA A O 1
ATOM 1463 N N . VAL A 1 184 ? 13.544 -2.440 -6.983 1.00 89.25 184 VAL A N 1
ATOM 1464 C CA . VAL A 1 184 ? 14.131 -1.548 -5.985 1.00 89.25 184 VAL A CA 1
ATOM 1465 C C . VAL A 1 184 ? 13.011 -0.658 -5.475 1.00 89.25 184 VAL A C 1
ATOM 1467 O O . VAL A 1 184 ? 12.259 -0.110 -6.270 1.00 89.25 184 VAL A O 1
ATOM 1470 N N . VAL A 1 185 ? 12.873 -0.521 -4.164 1.00 88.69 185 VAL A N 1
ATOM 1471 C CA . VAL A 1 185 ? 11.773 0.242 -3.565 1.00 88.69 185 VAL A CA 1
ATOM 1472 C C . VAL A 1 185 ? 12.338 1.378 -2.725 1.00 88.69 185 VAL A C 1
ATOM 1474 O O . VAL A 1 185 ? 13.298 1.176 -1.981 1.00 88.69 185 VAL A O 1
ATOM 1477 N N . THR A 1 186 ? 11.776 2.577 -2.836 1.00 88.44 186 THR A N 1
ATOM 1478 C CA . THR A 1 186 ? 12.196 3.718 -2.010 1.00 88.44 186 THR A CA 1
ATOM 1479 C C . THR A 1 186 ? 11.385 3.808 -0.713 1.00 88.44 186 THR A C 1
ATOM 1481 O O . THR A 1 186 ? 10.246 3.344 -0.629 1.00 88.44 186 THR A O 1
ATOM 1484 N N . VAL A 1 187 ? 11.986 4.384 0.325 1.00 88.06 187 VAL A N 1
ATOM 1485 C CA . VAL A 1 187 ? 11.333 4.720 1.597 1.00 88.06 187 VAL A CA 1
ATOM 1486 C C . VAL A 1 187 ? 11.895 6.035 2.142 1.00 88.06 187 VAL A C 1
ATOM 1488 O O . VAL A 1 187 ? 13.044 6.355 1.852 1.00 88.06 187 VAL A O 1
ATOM 1491 N N . PRO A 1 188 ? 11.175 6.777 2.998 1.00 86.19 188 PRO A N 1
ATOM 1492 C CA . PRO A 1 188 ? 11.682 8.004 3.597 1.00 86.19 188 PRO A CA 1
ATOM 1493 C C . PRO A 1 188 ? 12.944 7.744 4.418 1.00 86.19 188 PRO A C 1
ATOM 1495 O O . PRO A 1 188 ? 13.041 6.724 5.104 1.00 86.19 188 PRO A O 1
ATOM 1498 N N . ALA A 1 189 ? 13.894 8.681 4.410 1.00 84.06 189 ALA A N 1
ATOM 1499 C CA . ALA A 1 189 ? 15.143 8.533 5.160 1.00 84.06 189 ALA A CA 1
ATOM 1500 C C . ALA A 1 189 ? 14.922 8.245 6.659 1.00 84.06 189 ALA A C 1
ATOM 1502 O O . ALA A 1 189 ? 15.660 7.457 7.249 1.00 84.06 189 ALA A O 1
ATOM 1503 N N . TYR A 1 190 ? 13.865 8.815 7.248 1.00 84.06 190 TYR A N 1
ATOM 1504 C CA . TYR A 1 190 ? 13.497 8.639 8.657 1.00 84.06 190 TYR A CA 1
ATOM 1505 C C . TYR A 1 190 ? 12.813 7.298 8.979 1.00 84.06 190 TYR A C 1
ATOM 1507 O O . TYR A 1 190 ? 12.465 7.066 10.137 1.00 84.06 190 TYR A O 1
ATOM 1515 N N . PHE A 1 191 ? 12.591 6.413 7.998 1.00 89.81 191 PHE A N 1
ATOM 1516 C CA . PHE A 1 191 ? 12.041 5.084 8.272 1.00 89.81 191 PHE A CA 1
ATOM 1517 C C . PHE A 1 191 ? 13.007 4.245 9.106 1.00 89.81 191 PHE A C 1
ATOM 1519 O O . PHE A 1 191 ? 14.174 4.060 8.739 1.00 89.81 191 PHE A O 1
ATOM 1526 N N . ASN A 1 192 ? 12.477 3.680 10.190 1.00 91.31 192 ASN A N 1
ATOM 1527 C CA . ASN A 1 192 ? 13.192 2.725 11.027 1.00 91.31 192 ASN A CA 1
ATOM 1528 C C . ASN A 1 192 ? 13.253 1.328 10.373 1.00 91.31 192 ASN A C 1
ATOM 1530 O O . ASN A 1 192 ? 12.618 1.064 9.346 1.00 91.31 192 ASN A O 1
ATOM 1534 N N . ASP A 1 193 ? 14.003 0.413 10.987 1.00 91.81 193 ASP A N 1
ATOM 1535 C CA . ASP A 1 193 ? 14.212 -0.940 10.457 1.00 91.81 193 ASP A CA 1
ATOM 1536 C C . ASP A 1 193 ? 12.909 -1.736 10.302 1.00 91.81 193 ASP A C 1
ATOM 1538 O O . ASP A 1 193 ? 12.730 -2.443 9.310 1.00 91.81 193 ASP A O 1
ATOM 1542 N N . ALA A 1 194 ? 11.961 -1.579 11.231 1.00 93.00 194 ALA A N 1
ATOM 1543 C CA . ALA A 1 194 ? 10.671 -2.262 11.165 1.00 93.00 194 ALA A CA 1
ATOM 1544 C C . ALA A 1 194 ? 9.836 -1.786 9.966 1.00 93.00 194 ALA A C 1
ATOM 1546 O O . ALA A 1 194 ? 9.231 -2.602 9.271 1.00 93.00 194 ALA A O 1
ATOM 1547 N N . GLN A 1 195 ? 9.839 -0.485 9.673 1.00 93.44 195 GLN A N 1
ATOM 1548 C CA . GLN A 1 195 ? 9.133 0.090 8.524 1.00 93.44 195 GLN A CA 1
ATOM 1549 C C . GLN A 1 195 ? 9.782 -0.299 7.190 1.00 93.44 195 GLN A C 1
ATOM 1551 O O . GLN A 1 195 ? 9.082 -0.589 6.214 1.00 93.44 195 GLN A O 1
ATOM 1556 N N . ARG A 1 196 ? 11.118 -0.369 7.148 1.00 93.69 196 ARG A N 1
ATOM 1557 C CA . ARG A 1 196 ? 11.873 -0.872 5.986 1.00 93.69 196 ARG A CA 1
ATOM 1558 C C . ARG A 1 196 ? 11.556 -2.336 5.711 1.00 93.69 196 ARG A C 1
ATOM 1560 O O . ARG A 1 196 ? 11.272 -2.689 4.567 1.00 93.69 196 ARG A O 1
ATOM 1567 N N . GLN A 1 197 ? 11.557 -3.165 6.753 1.00 94.69 197 GLN A N 1
ATOM 1568 C CA . GLN A 1 197 ? 11.221 -4.580 6.633 1.00 94.69 197 GLN A CA 1
ATOM 1569 C C . GLN A 1 197 ? 9.768 -4.766 6.184 1.00 94.69 197 GLN A C 1
ATOM 1571 O O . GLN A 1 197 ? 9.526 -5.482 5.221 1.00 94.69 197 GLN A O 1
ATOM 1576 N N . ALA A 1 198 ? 8.821 -4.042 6.780 1.00 95.19 198 ALA A N 1
ATOM 1577 C CA . ALA A 1 198 ? 7.414 -4.095 6.389 1.00 95.19 198 ALA A CA 1
ATOM 1578 C C . ALA A 1 198 ? 7.190 -3.677 4.920 1.00 95.19 198 ALA A C 1
ATOM 1580 O O . ALA A 1 198 ? 6.387 -4.275 4.205 1.00 95.19 198 ALA A O 1
ATOM 1581 N N . THR A 1 199 ? 7.955 -2.698 4.425 1.00 93.88 199 THR A N 1
ATOM 1582 C CA . THR A 1 199 ? 7.932 -2.310 3.003 1.00 93.88 199 THR A CA 1
ATOM 1583 C C . THR A 1 199 ? 8.478 -3.423 2.099 1.00 93.88 199 THR A C 1
ATOM 1585 O O . THR A 1 199 ? 7.931 -3.691 1.027 1.00 93.88 199 THR A O 1
ATOM 1588 N N . LYS A 1 200 ? 9.535 -4.118 2.533 1.00 94.38 200 LYS A N 1
ATOM 1589 C CA . LYS A 1 200 ? 10.083 -5.286 1.829 1.00 94.38 200 LYS A CA 1
ATOM 1590 C C . LYS A 1 200 ? 9.087 -6.453 1.799 1.00 94.38 200 LYS A C 1
ATOM 1592 O O . LYS A 1 200 ? 8.938 -7.113 0.767 1.00 94.38 200 LYS A O 1
ATOM 1597 N N . ASP A 1 201 ? 8.378 -6.672 2.901 1.00 96.00 201 ASP A N 1
ATOM 1598 C CA . ASP A 1 201 ? 7.339 -7.696 3.021 1.00 96.00 201 ASP A CA 1
ATOM 1599 C C . ASP A 1 201 ? 6.164 -7.385 2.084 1.00 96.00 201 ASP A C 1
ATOM 1601 O O . ASP A 1 201 ? 5.705 -8.272 1.367 1.00 96.00 201 ASP A O 1
ATOM 1605 N N . ALA A 1 202 ? 5.749 -6.116 1.981 1.00 95.12 202 ALA A N 1
ATOM 1606 C CA . ALA A 1 202 ? 4.754 -5.680 1.000 1.00 95.12 202 ALA A CA 1
ATOM 1607 C C . ALA A 1 202 ? 5.185 -5.996 -0.444 1.00 95.12 202 ALA A C 1
ATOM 1609 O O . ALA A 1 202 ? 4.388 -6.497 -1.239 1.00 95.12 202 ALA A O 1
ATOM 1610 N N . GLY A 1 203 ? 6.458 -5.767 -0.785 1.00 94.06 203 GLY A N 1
ATOM 1611 C CA . GLY A 1 203 ? 7.002 -6.165 -2.087 1.00 94.06 203 GLY A CA 1
ATOM 1612 C C . GLY A 1 203 ? 6.957 -7.676 -2.311 1.00 94.06 203 GLY A C 1
ATOM 1613 O O . GLY A 1 203 ? 6.551 -8.130 -3.380 1.00 94.06 203 GLY A O 1
ATOM 1614 N N . THR A 1 204 ? 7.266 -8.457 -1.277 1.00 95.62 204 THR A N 1
ATOM 1615 C CA . THR A 1 204 ? 7.186 -9.924 -1.329 1.00 95.62 204 THR A CA 1
ATOM 1616 C C . THR A 1 204 ? 5.748 -10.396 -1.572 1.00 95.62 204 THR A C 1
ATOM 1618 O O . THR A 1 204 ? 5.521 -11.246 -2.434 1.00 95.62 204 THR A O 1
ATOM 1621 N N . ILE A 1 205 ? 4.761 -9.802 -0.890 1.00 96.62 205 ILE A N 1
ATOM 1622 C CA . ILE A 1 205 ? 3.327 -10.088 -1.088 1.00 96.62 205 ILE A CA 1
ATOM 1623 C C . ILE A 1 205 ? 2.882 -9.730 -2.517 1.00 96.62 205 ILE A C 1
ATOM 1625 O O . ILE A 1 205 ? 2.084 -10.454 -3.109 1.00 96.62 205 ILE A O 1
ATOM 1629 N N . ALA A 1 206 ? 3.436 -8.667 -3.110 1.00 93.75 206 ALA A N 1
ATOM 1630 C CA . ALA A 1 206 ? 3.192 -8.280 -4.506 1.00 93.75 206 ALA A CA 1
ATOM 1631 C C . ALA A 1 206 ? 3.887 -9.197 -5.542 1.00 93.75 206 ALA A C 1
ATOM 1633 O O . ALA A 1 206 ? 3.793 -8.979 -6.755 1.00 93.75 206 ALA A O 1
ATOM 1634 N N . GLY A 1 207 ? 4.617 -10.223 -5.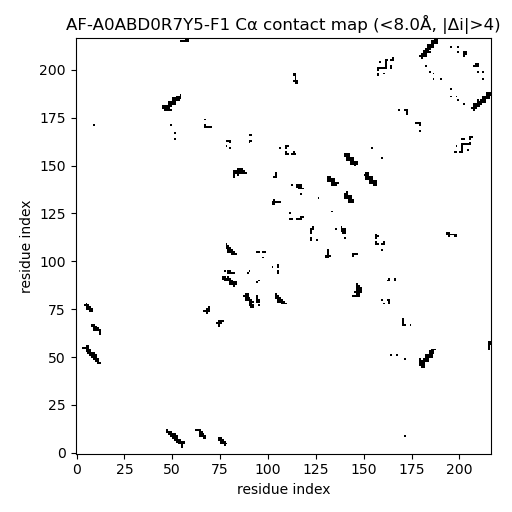092 1.00 93.94 207 GLY A N 1
ATOM 1635 C CA . GLY A 1 207 ? 5.390 -11.106 -5.962 1.00 93.94 207 GLY A CA 1
ATOM 1636 C C . GLY A 1 207 ? 6.575 -10.395 -6.618 1.00 93.94 207 GLY A C 1
ATOM 1637 O O . GLY A 1 207 ? 6.875 -10.660 -7.787 1.00 93.94 207 GLY A O 1
ATOM 1638 N N . LEU A 1 208 ? 7.198 -9.464 -5.891 1.00 91.56 208 LEU A N 1
ATOM 1639 C CA . LEU A 1 208 ? 8.440 -8.789 -6.254 1.00 91.56 208 LEU A CA 1
ATOM 1640 C C . LEU A 1 208 ? 9.546 -9.191 -5.274 1.00 91.56 208 LEU A C 1
ATOM 1642 O O . LEU A 1 208 ? 9.398 -9.099 -4.056 1.00 91.56 208 LEU A O 1
ATOM 1646 N N . ASN A 1 209 ? 10.699 -9.570 -5.808 1.00 92.31 209 ASN A N 1
ATOM 1647 C CA . ASN A 1 209 ? 11.933 -9.666 -5.053 1.00 92.31 209 ASN A CA 1
ATOM 1648 C C . ASN A 1 209 ? 12.526 -8.260 -4.900 1.00 92.31 209 ASN A C 1
ATOM 1650 O O . ASN A 1 209 ? 13.090 -7.700 -5.844 1.00 92.31 209 ASN A O 1
ATOM 1654 N N . VAL A 1 210 ? 12.369 -7.678 -3.712 1.00 90.75 210 VAL A N 1
ATOM 1655 C CA . VAL A 1 210 ? 12.905 -6.351 -3.399 1.00 90.75 210 VAL A CA 1
ATOM 1656 C C . VAL A 1 210 ? 14.403 -6.466 -3.116 1.00 90.75 210 VAL A C 1
ATOM 1658 O O . VAL A 1 210 ? 14.822 -6.803 -2.004 1.00 90.75 210 VAL A O 1
ATOM 1661 N N . ILE A 1 211 ? 15.208 -6.181 -4.141 1.00 88.81 211 ILE A N 1
ATOM 1662 C CA . ILE A 1 211 ? 16.673 -6.302 -4.115 1.00 88.81 211 ILE A CA 1
ATOM 1663 C C . ILE A 1 211 ? 17.272 -5.278 -3.156 1.00 88.81 211 ILE A C 1
ATOM 1665 O O . ILE A 1 211 ? 18.225 -5.568 -2.432 1.00 88.81 211 ILE A O 1
ATOM 1669 N N . ARG A 1 212 ? 16.725 -4.060 -3.165 1.00 87.38 212 ARG A N 1
ATOM 1670 C CA . ARG A 1 212 ? 17.252 -2.948 -2.383 1.00 87.38 212 ARG A CA 1
ATOM 1671 C C . ARG A 1 212 ? 16.132 -2.015 -1.949 1.00 87.38 212 ARG A C 1
ATOM 1673 O O . ARG A 1 212 ? 15.236 -1.714 -2.733 1.00 87.38 212 ARG A O 1
ATOM 1680 N N . ILE A 1 213 ? 16.238 -1.547 -0.708 1.00 86.75 213 ILE A N 1
ATOM 1681 C CA . ILE A 1 213 ? 15.491 -0.397 -0.208 1.00 86.75 213 ILE A CA 1
ATOM 1682 C C . ILE A 1 213 ? 16.406 0.829 -0.290 1.00 86.75 213 ILE A C 1
ATOM 1684 O O . ILE A 1 213 ? 17.538 0.774 0.197 1.00 86.75 213 ILE A O 1
ATOM 1688 N N . ILE A 1 214 ? 15.944 1.905 -0.923 1.00 87.25 214 ILE A N 1
ATOM 1689 C CA . ILE A 1 214 ? 16.694 3.162 -1.079 1.00 87.25 214 ILE A CA 1
ATOM 1690 C C . ILE A 1 214 ? 16.000 4.273 -0.290 1.00 87.25 214 ILE A C 1
ATOM 1692 O O . ILE A 1 214 ? 14.780 4.288 -0.185 1.00 87.25 214 ILE A O 1
ATOM 1696 N N . ASN A 1 215 ? 16.775 5.194 0.280 1.00 81.38 215 ASN A N 1
ATOM 1697 C CA . ASN A 1 215 ? 16.214 6.357 0.958 1.00 81.38 215 ASN A CA 1
ATOM 1698 C C . ASN A 1 215 ? 15.762 7.406 -0.059 1.00 81.38 215 ASN A C 1
ATOM 1700 O O . ASN A 1 215 ? 16.540 7.784 -0.933 1.00 81.38 215 ASN A O 1
ATOM 1704 N N . GLU A 1 216 ? 14.533 7.886 0.094 1.00 73.50 216 GLU A N 1
ATOM 1705 C CA . GLU A 1 216 ? 14.102 9.173 -0.447 1.00 73.50 216 GLU A CA 1
ATOM 1706 C C . GLU A 1 216 ? 14.926 10.284 0.242 1.00 73.50 216 GLU A C 1
ATOM 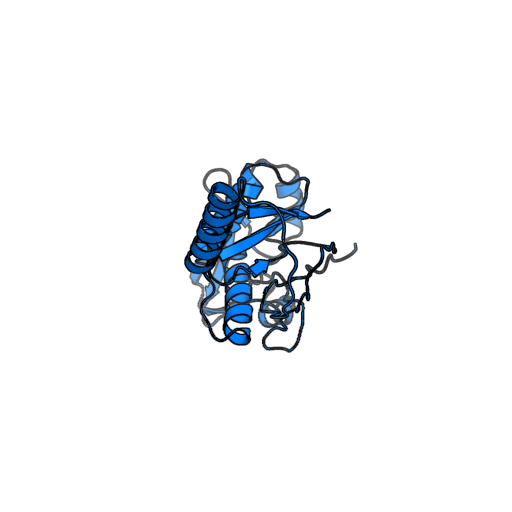1708 O O . GLU A 1 216 ? 15.195 10.155 1.447 1.00 73.50 216 GLU A O 1
ATOM 1713 N N . PRO A 1 217 ? 15.377 11.307 -0.509 1.00 66.25 217 PRO A N 1
ATOM 1714 C CA . PRO A 1 217 ? 16.178 12.417 0.012 1.00 66.25 217 PRO A CA 1
ATOM 1715 C C . PRO A 1 217 ? 15.426 13.295 1.022 1.00 66.25 217 PRO A C 1
ATOM 1717 O O . PRO A 1 217 ? 14.176 13.358 0.969 1.00 66.25 217 PRO A O 1
#

Sequence (217 aa):
MVSGTSCWWFFTEDDKKESDKKESDKKESGKEESYYKEERYRKEIVGTVIGIDLGTTYSWVHGIIKIIANDQGNRITPSYVAFTAKGERLIGDAAKNQLTSNPENTVFDAKRLIGRTWGDLSLQEDIKYLPFKVIEKKNKPHIQLDIGSGQMKTFTPEEISAMVLTKMKETAEAYLGKKVTHAVVTVPAYFNDAQRQATKDAGTIAGLNVIRIINEP

Secondary structure (DSSP, 8-state):
-------------------------TTSHHHHHHHHHHHHHHHHHH-SEEEE--SSS----SS---PPP-TTS-S---S-EEE-TT-PEEETHHHHHTTTT-STTEE--HHHHTT--TT-HHHHHHHTT-SSEEEEETTEEEEEEE-STT-EEEE-HHHHHHHHHHHHHHHHHHHHTS---EEEEEEETT--HHHHHHHHHHHHHTT-EEEEEEEE-

pLDDT: mean 77.16, std 23.01, range [23.42, 97.5]

Nearest PDB structures (foldseek):
  3iuc-assembly3_C  TM=9.534E-01  e=1.006E-27  Homo sapiens
  6ha7-assembly3_B  TM=9.566E-01  e=4.320E-27  Cricetulus griseus
  6cz1-assembly2_B  TM=9.554E-01  e=1.011E-26  Homo sapiens
  7a4u-assembly1_A  TM=9.572E-01  e=1.746E-26  Cricetulus griseus
  6cz1-assembly1_A  TM=9.510E-01  e=1.011E-26  Homo sapiens

Organism: Cirrhinus mrigala (NCBI:txid683832)

Mean predicted aligned error: 11.55 Å

Foldseek 3Di:
DDPFFFAWFKDWDDDDDDDDDDDDDDDCCVVVVVVVVVVVVVCVVQDTAIAIEPGGDDDDDDDPGDQFAAPVRHSGFALKWFADQALDIDGGPRLVVCCVVFVQRIDHPLLQQALDFQPDPSNVVVCVPRSHDWDDDPRGTWTWHDSHPNDIDIHRSLQSLLVNVLSVQVSVCVVVVHHHQEYAYEDAPPDDPSRVVSVCSSCVSNNHRHPYYHHDD

Radius of gyration: 20.59 Å; Cα contacts (8 Å, |Δi|>4): 367; chains: 1; bounding box: 70×36×52 Å

InterPro domains:
  IPR013126 Heat shock protein 70 family [PF00012] (49-217)
  IPR013126 Heat shock protein 70 family [PTHR19375] (49-217)
  IPR018181 Heat shock protein 70, conserved site [PS00297] (52-59)
  IPR043129 ATPase, nucleotide binding domain [SSF53067] (47-217)

Solvent-accessible surface area (backbone atoms only — not comparable to full-atom values): 12378 Å² total; per-residue (Å²): 134,85,81,80,71,53,46,44,48,43,39,56,92,78,87,84,90,80,88,83,88,87,88,88,73,96,81,59,54,74,63,53,53,49,48,57,48,51,50,50,51,50,46,67,72,55,51,68,48,31,39,41,44,70,43,75,71,87,91,88,82,98,67,82,74,52,72,62,46,42,100,86,66,39,57,48,62,46,71,22,41,20,38,37,69,87,42,49,79,34,60,17,61,65,18,56,75,39,32,90,84,40,39,48,32,32,46,57,66,42,78,72,48,37,53,47,46,50,87,38,67,69,48,58,57,53,56,76,76,47,71,36,48,72,44,80,54,93,61,22,56,27,42,45,30,47,47,22,83,80,42,75,45,78,39,46,30,34,57,57,49,10,53,51,50,32,55,52,47,50,41,51,22,68,74,68,75,45,90,62,49,28,28,33,38,38,41,60,63,86,58,51,72,54,29,52,49,34,54,44,50,11,32,47,75,38,58,26,48,57,79,42,82,43,68,43,123